Protein AF-T0PMX8-F1 (afdb_monomer_lite)

Sequence (282 aa):
LQWQNRWQPGITESITLENAIGLQQLVTVKNLAQGAGPWTTNLLFWIPLNDLTLAKYMNRSLVRGTSRFFDANLSASLPAKDLEVVQGVTAVAGQFFNQSALFRRLIGPFQTVDVLYQKAPSALTAAYEKGRQILLSVIAPTTTFALTPHAWRSVALYGGGNLMCPKMPRTSFVQQSFDFFDDCAKPKALTATLSPLTLVLARAATKNHSIAEICAVASPAAACVAAITAADQLLESFALDWNTSVANEIGLNIGLMQYATAANGSWVVLKQPLLEPSFAFF

Foldseek 3Di:
DFDWQQKDDWDWDWDWDADPVGDTDIGTPDTGDIDGALGLCCQAAVDVVCVVVVCVVLVADCDPPDCRHQQDCNDPSRGHDDVCCVVVVDVDPPDHDFLSVVLCVPQRHTNHHTDDDDDDDPLVVVLLVVLCVLCVPPDDDKDKWQFDFPVCQVFQWFAEQESSQSPRDIDRAFFDHDDSRDNNPHTDGHMDTDDLSRLLLLCLVLVVDDLCLLLVRTPPSVSSSVSNVVSVVVCVVRVSHPDCVVVVVLPPQDWTKTWGADPVRHIDIDIGRCSDPSNSND

pLDDT: mean 88.17, std 10.06, range [50.62, 97.31]

Secondary structure (DSSP, 8-state):
-B--SSEEPPEEEEEEEE-TTS-EEEEEEEEEPPEE---GGGGT---HHHHHHHHHHTT-BSSTTSTTBTT---BTTB----HHHHTTS-SSTT---HHHHHHHHHT-STT----BPPPPPHHHHHHHHHHHHHSTT-----EEEEE--GGGTT-SEE--B-TT-TTPPPBSSPBPB--TT--SSS--B-EEEE-HHHHHHHHHHTTTS-HHHHHHTEESHHHHHHHHHHHHHHHHHHT----HHHHTTGGG--EEEEEEE-TTS-EEEEEEETTSGGGTT-

Structure (mmCIF, N/CA/C/O backbone):
data_AF-T0PMX8-F1
#
_entry.id   AF-T0PMX8-F1
#
loop_
_atom_site.group_PDB
_atom_site.id
_atom_site.type_symbol
_atom_site.label_atom_id
_atom_site.label_alt_id
_atom_site.label_comp_id
_atom_site.label_asym_id
_atom_site.label_entity_id
_atom_site.label_seq_id
_atom_site.pdbx_PDB_ins_code
_atom_site.Cartn_x
_atom_site.Cartn_y
_atom_site.Cartn_z
_atom_site.occupancy
_atom_site.B_iso_or_equiv
_atom_site.auth_seq_id
_atom_site.auth_comp_id
_atom_site.auth_asym_id
_atom_site.auth_atom_id
_atom_site.pdbx_PDB_model_num
ATOM 1 N N . LEU A 1 1 ? -9.898 -4.821 -13.656 1.00 79.38 1 LEU A N 1
ATOM 2 C CA . LEU A 1 1 ? -9.459 -3.467 -14.072 1.00 79.38 1 LEU A CA 1
ATOM 3 C C . LEU A 1 1 ? -8.026 -3.288 -13.596 1.00 79.38 1 LEU A C 1
ATOM 5 O O . LEU A 1 1 ? -7.799 -3.570 -12.426 1.00 79.38 1 LEU A O 1
ATOM 9 N N . GLN A 1 2 ? -7.093 -2.870 -14.457 1.00 88.38 2 GLN A N 1
ATOM 10 C CA . GLN A 1 2 ? -5.718 -2.577 -14.033 1.00 88.38 2 GLN A CA 1
ATOM 11 C C . GLN A 1 2 ? -5.724 -1.378 -13.080 1.00 88.38 2 GLN A C 1
ATOM 13 O O . GLN A 1 2 ? -6.230 -0.311 -13.433 1.00 88.38 2 GLN A O 1
ATOM 18 N N . TRP A 1 3 ? -5.189 -1.553 -11.878 1.00 91.00 3 TRP A N 1
ATOM 19 C CA . TRP A 1 3 ? -5.013 -0.480 -10.913 1.00 91.00 3 TRP A CA 1
ATOM 20 C C . TRP A 1 3 ? -3.685 0.234 -11.164 1.00 91.00 3 TRP A C 1
ATOM 22 O O . TRP A 1 3 ? -2.652 -0.401 -11.368 1.00 91.00 3 TRP A O 1
ATOM 32 N N . GLN A 1 4 ? -3.719 1.564 -11.172 1.00 91.50 4 GLN A N 1
ATOM 33 C CA . GLN A 1 4 ? -2.548 2.410 -11.375 1.00 91.50 4 GLN A CA 1
ATOM 34 C C . GLN A 1 4 ? -2.786 3.794 -10.751 1.00 91.50 4 GLN A C 1
ATOM 36 O O . GLN A 1 4 ? -3.937 4.222 -10.649 1.00 91.50 4 GLN A O 1
ATOM 41 N N . ASN A 1 5 ? -1.723 4.502 -10.361 1.00 93.50 5 ASN A N 1
ATOM 42 C CA . ASN A 1 5 ? -1.822 5.796 -9.678 1.00 93.50 5 ASN A CA 1
ATOM 43 C C . ASN A 1 5 ? -1.178 6.972 -10.432 1.00 93.50 5 ASN A C 1
ATOM 45 O O . ASN A 1 5 ? -0.764 7.966 -9.840 1.00 93.50 5 ASN A O 1
ATOM 49 N N . ARG A 1 6 ? -1.099 6.881 -11.760 1.00 93.50 6 ARG A N 1
ATOM 50 C CA . ARG A 1 6 ? -0.712 7.990 -12.643 1.00 93.50 6 ARG A CA 1
ATOM 51 C C . ARG A 1 6 ? -1.825 9.008 -12.832 1.00 93.50 6 ARG A C 1
ATOM 53 O O . ARG A 1 6 ? -1.542 10.191 -12.990 1.00 93.50 6 ARG A O 1
ATOM 60 N N . TRP A 1 7 ? -3.072 8.547 -12.874 1.00 92.25 7 TRP A N 1
ATOM 61 C CA . TRP A 1 7 ? -4.227 9.381 -13.204 1.00 92.25 7 TRP A CA 1
ATOM 62 C C . TRP A 1 7 ? -5.350 9.146 -12.210 1.00 92.25 7 TRP A C 1
ATOM 64 O O . TRP A 1 7 ? -5.826 8.022 -12.058 1.00 92.25 7 TRP A O 1
ATOM 74 N N . GLN A 1 8 ? -5.771 10.218 -11.548 1.00 90.69 8 GLN A N 1
ATOM 75 C CA . GLN A 1 8 ? -6.909 10.195 -10.645 1.00 90.69 8 GLN A CA 1
ATOM 76 C C . GLN A 1 8 ? -8.181 10.196 -11.488 1.00 90.69 8 GLN A C 1
ATOM 78 O O . GLN A 1 8 ? -8.291 11.049 -12.368 1.00 90.69 8 GLN A O 1
ATOM 83 N N . PRO A 1 9 ? -9.148 9.295 -11.251 1.00 85.81 9 PRO A N 1
ATOM 84 C CA . PRO A 1 9 ? -10.379 9.284 -12.029 1.00 85.81 9 PRO A CA 1
ATOM 85 C C . PRO A 1 9 ? -11.096 10.635 -11.929 1.00 85.81 9 PRO A C 1
ATOM 87 O O . PRO A 1 9 ? -11.252 11.188 -10.840 1.00 85.81 9 PRO A O 1
ATOM 90 N N . GLY A 1 10 ? -11.535 11.151 -13.078 1.00 89.69 10 GLY A N 1
ATOM 91 C CA . GLY A 1 10 ? -12.478 12.262 -13.121 1.00 89.69 10 GLY A CA 1
ATOM 92 C C . GLY A 1 10 ? -13.890 11.767 -12.808 1.00 89.69 10 GLY A C 1
ATOM 93 O O . GLY A 1 10 ? -14.235 10.631 -13.135 1.00 89.69 10 GLY A O 1
ATOM 94 N N . ILE A 1 11 ? -14.699 12.606 -12.167 1.00 91.81 11 ILE A N 1
ATOM 95 C CA . ILE A 1 11 ? -16.082 12.303 -11.796 1.00 91.81 11 ILE A CA 1
ATOM 96 C C . ILE A 1 11 ? -16.964 13.461 -12.247 1.00 91.81 11 ILE A C 1
ATOM 98 O O . ILE A 1 11 ? -16.806 14.581 -11.766 1.00 91.81 11 ILE A O 1
ATOM 102 N N . THR A 1 12 ? -17.931 13.181 -13.113 1.00 94.69 12 THR A N 1
ATOM 103 C CA . THR A 1 12 ? -19.011 14.114 -13.437 1.00 94.69 12 THR A CA 1
ATOM 104 C C . THR A 1 12 ? -20.321 13.482 -12.990 1.00 94.69 12 THR A C 1
ATOM 106 O O . THR A 1 12 ? -20.706 12.431 -13.496 1.00 94.69 12 THR A O 1
ATOM 109 N N . GLU A 1 13 ? -20.982 14.097 -12.015 1.00 94.56 13 GLU A N 1
ATOM 110 C CA . GLU A 1 13 ? -22.317 13.707 -11.564 1.00 94.56 13 GLU A CA 1
ATOM 111 C C . GLU A 1 13 ? -23.312 14.745 -12.081 1.00 94.56 13 GLU A C 1
ATOM 113 O O . GLU A 1 13 ? -23.128 15.955 -11.896 1.00 94.56 13 GLU A O 1
ATOM 118 N N . SER A 1 14 ? -24.375 14.267 -12.719 1.00 95.69 14 SER A N 1
ATOM 119 C CA . SER A 1 14 ? -25.436 15.100 -13.273 1.00 95.69 14 SER A CA 1
ATOM 120 C C . SER A 1 14 ? -26.797 14.552 -12.858 1.00 95.69 14 SER A C 1
ATOM 122 O O . SER A 1 14 ? -26.983 13.339 -12.771 1.00 95.69 14 SER A O 1
ATOM 124 N N . ILE A 1 15 ? -27.747 15.450 -12.618 1.00 96.00 15 ILE A N 1
ATOM 125 C CA . ILE A 1 15 ? -29.156 15.134 -12.378 1.00 96.00 15 ILE A CA 1
ATOM 126 C C . ILE A 1 15 ? -29.988 15.655 -13.545 1.00 96.00 15 ILE A C 1
ATOM 128 O O . ILE A 1 15 ? -29.652 16.675 -14.145 1.00 96.00 15 ILE A O 1
ATOM 132 N N . THR A 1 16 ? -31.079 14.967 -13.864 1.00 96.94 16 THR A N 1
ATOM 133 C CA . THR A 1 16 ? -32.063 15.469 -14.828 1.00 96.94 16 THR A CA 1
ATOM 134 C C . THR A 1 16 ? -33.197 16.116 -14.051 1.00 96.94 16 THR A C 1
ATOM 136 O O . THR A 1 16 ? -33.839 15.456 -13.237 1.00 96.94 16 THR A O 1
ATOM 139 N N . LEU A 1 17 ? -33.413 17.409 -14.271 1.00 95.44 17 LEU A N 1
ATOM 140 C CA . LEU A 1 17 ? -34.560 18.142 -13.751 1.00 95.44 17 LEU A CA 1
ATOM 141 C C . LEU A 1 17 ? -35.664 18.111 -14.798 1.00 95.44 17 LEU A C 1
ATOM 143 O O . LEU A 1 17 ? -35.427 18.510 -15.931 1.00 95.44 17 LEU A O 1
ATOM 147 N N . GLU A 1 18 ? -36.859 17.676 -14.423 1.00 97.19 18 GLU A N 1
ATOM 148 C CA . GLU A 1 18 ? -38.041 17.748 -15.279 1.00 97.19 18 GLU A CA 1
ATOM 149 C C . GLU A 1 18 ? -39.018 18.768 -14.698 1.00 97.19 18 GLU A C 1
ATOM 151 O O . GLU A 1 18 ? -39.333 18.727 -13.507 1.00 97.19 18 GLU A O 1
ATOM 156 N N . ASN A 1 19 ? -39.463 19.721 -15.516 1.00 93.69 19 ASN A N 1
ATOM 157 C CA . ASN A 1 19 ? -40.465 20.693 -15.089 1.00 93.69 19 ASN A CA 1
ATOM 158 C C . ASN A 1 19 ? -41.898 20.148 -15.261 1.00 93.69 19 ASN A C 1
ATOM 160 O O . ASN A 1 19 ? -42.123 19.102 -15.863 1.00 93.69 19 ASN A O 1
ATOM 164 N N . ALA A 1 20 ? -42.894 20.893 -14.771 1.00 95.25 20 ALA A N 1
ATOM 165 C CA . ALA A 1 20 ? -44.300 20.468 -14.776 1.00 95.25 20 ALA A CA 1
ATOM 166 C C . ALA A 1 20 ? -44.922 20.257 -16.174 1.00 95.25 20 ALA A C 1
ATOM 168 O O . ALA A 1 20 ? -46.000 19.678 -16.270 1.00 95.25 20 ALA A O 1
ATOM 169 N N . ILE A 1 21 ? -44.272 20.725 -17.246 1.00 95.69 21 ILE A N 1
ATOM 170 C CA . ILE A 1 21 ? -44.717 20.528 -18.636 1.00 95.69 21 ILE A CA 1
ATOM 171 C C . ILE A 1 21 ? -43.894 19.455 -19.372 1.00 95.69 21 ILE A C 1
ATOM 173 O O . ILE A 1 21 ? -44.007 19.332 -20.588 1.00 95.69 21 ILE A O 1
ATOM 177 N N . GLY A 1 22 ? -43.064 18.690 -18.653 1.00 93.56 22 GLY A N 1
ATOM 178 C CA . GLY A 1 22 ? -42.265 17.590 -19.201 1.00 93.56 22 GLY A CA 1
ATOM 179 C C . GLY A 1 22 ? -40.945 18.011 -19.856 1.00 93.56 22 GLY A C 1
ATOM 180 O O . GLY A 1 22 ? -40.308 17.202 -20.528 1.00 93.56 22 GLY A O 1
ATOM 181 N N . LEU A 1 23 ? -40.507 19.267 -19.697 1.00 96.69 23 LEU A N 1
ATOM 182 C CA . LEU A 1 23 ? -39.205 19.699 -20.210 1.00 96.69 23 LEU A CA 1
ATOM 183 C C . LEU A 1 23 ? -38.097 19.222 -19.272 1.00 96.69 23 LEU A C 1
ATOM 185 O O . LEU A 1 23 ? -38.070 19.595 -18.097 1.00 96.69 23 LEU A O 1
ATOM 189 N N . GLN A 1 24 ? -37.161 18.454 -19.821 1.00 97.31 24 GLN A N 1
ATOM 190 C CA . GLN A 1 24 ? -36.006 17.932 -19.103 1.00 97.31 24 GLN A CA 1
ATOM 191 C C . GLN A 1 24 ? -34.761 18.802 -19.325 1.00 97.31 24 GLN A C 1
ATOM 193 O O . GLN A 1 24 ? -34.434 19.170 -20.453 1.00 97.31 24 GLN A O 1
ATOM 198 N N . GLN A 1 25 ? -34.035 19.095 -18.250 1.00 95.62 25 GLN A N 1
ATOM 199 C CA . GLN A 1 25 ? -32.753 19.791 -18.257 1.00 95.62 25 GLN A CA 1
ATOM 200 C C . GLN A 1 25 ? -31.724 18.989 -17.460 1.00 95.62 25 GLN A C 1
ATOM 202 O O . GLN A 1 25 ? -31.918 18.700 -16.280 1.00 95.62 25 GLN A O 1
ATOM 207 N N . LEU A 1 26 ? -30.591 18.676 -18.088 1.00 96.75 26 LEU A N 1
ATOM 208 C CA . LEU A 1 26 ? -29.460 18.064 -17.401 1.00 96.75 26 LEU A CA 1
ATOM 209 C C . LEU A 1 26 ? -28.675 19.140 -16.639 1.00 96.75 26 LEU A C 1
ATOM 211 O O . LEU A 1 26 ? -28.223 20.124 -17.225 1.00 96.75 26 LEU A O 1
ATOM 215 N N . VAL A 1 27 ? -28.493 18.945 -15.337 1.00 95.94 27 VAL A N 1
ATOM 216 C CA . VAL A 1 27 ? -27.726 19.834 -14.462 1.00 95.94 27 VAL A CA 1
ATOM 217 C C . VAL A 1 27 ? -26.575 19.052 -13.852 1.00 95.94 27 VAL A C 1
ATOM 219 O O . VAL A 1 27 ? -26.776 18.041 -13.185 1.00 95.94 27 VAL A O 1
ATOM 222 N N . THR A 1 28 ? -25.351 19.523 -14.063 1.00 96.00 28 THR A N 1
ATOM 223 C CA . THR A 1 28 ? -24.163 18.951 -13.422 1.00 96.00 28 THR A CA 1
ATOM 224 C C . THR A 1 28 ? -24.101 19.403 -11.968 1.00 96.00 28 THR A C 1
ATOM 226 O O . THR A 1 28 ? -23.995 20.595 -11.696 1.00 96.00 28 THR A O 1
ATOM 229 N N . VAL A 1 29 ? -24.153 18.452 -11.038 1.00 95.94 29 VAL A N 1
ATOM 230 C CA . VAL A 1 29 ? -24.108 18.709 -9.587 1.00 95.94 29 VAL A CA 1
ATOM 231 C C . VAL A 1 29 ? -22.695 18.622 -9.025 1.00 95.94 29 VAL A C 1
ATOM 233 O O . VAL A 1 29 ? -22.384 19.263 -8.025 1.00 95.94 29 VAL A O 1
ATOM 236 N N . LYS A 1 30 ? -21.813 17.864 -9.680 1.00 93.88 30 LYS A N 1
ATOM 237 C CA . LYS A 1 30 ? -20.409 17.739 -9.293 1.00 93.88 30 LYS A CA 1
ATOM 238 C C . LYS A 1 30 ? -19.564 17.478 -10.521 1.00 93.88 30 LYS A C 1
ATOM 240 O O . LYS A 1 30 ? -19.910 16.655 -11.363 1.00 93.88 30 LYS A O 1
ATOM 245 N N . ASN A 1 31 ? -18.435 18.165 -10.601 1.00 92.50 31 ASN A N 1
ATOM 246 C CA . ASN A 1 31 ? -17.461 17.945 -11.651 1.00 92.50 31 ASN A CA 1
ATOM 247 C C . ASN A 1 31 ? -16.054 17.994 -11.059 1.00 92.50 31 ASN A C 1
ATOM 249 O O . ASN A 1 31 ? -15.582 19.048 -10.641 1.00 92.50 31 ASN A O 1
ATOM 253 N N . LEU A 1 32 ? -15.403 16.840 -11.017 1.00 92.56 32 LEU A N 1
ATOM 254 C CA . LEU A 1 32 ? -14.008 16.674 -10.654 1.00 92.56 32 LEU A CA 1
ATOM 255 C C . LEU A 1 32 ? -13.266 16.229 -11.912 1.00 92.56 32 LEU A C 1
ATOM 257 O O . LEU A 1 32 ? -13.479 15.120 -12.400 1.00 92.56 32 LEU A O 1
ATOM 261 N N . ALA A 1 33 ? -12.413 17.094 -12.452 1.00 91.62 33 ALA A N 1
ATOM 262 C CA . ALA A 1 33 ? -11.597 16.746 -13.609 1.00 91.62 33 ALA A CA 1
ATOM 263 C C . ALA A 1 33 ? -10.606 15.618 -13.271 1.00 91.62 33 ALA A C 1
ATOM 265 O O . ALA A 1 33 ? -10.227 15.432 -12.113 1.00 91.62 33 ALA A O 1
ATOM 266 N N . GLN A 1 34 ? -10.164 14.881 -14.294 1.00 92.19 34 GLN A N 1
ATOM 267 C CA . GLN A 1 34 ? -9.087 13.904 -14.137 1.00 92.19 34 GLN A CA 1
ATOM 268 C C . GLN A 1 34 ? -7.823 14.613 -13.631 1.00 92.19 34 GLN A C 1
ATOM 270 O O . GLN A 1 34 ? -7.338 15.556 -14.258 1.00 92.19 34 GLN A O 1
ATOM 275 N N . GLY A 1 35 ? -7.296 14.149 -12.501 1.00 90.88 35 GLY A N 1
ATOM 276 C CA . GLY A 1 35 ? -6.047 14.643 -11.924 1.00 90.88 35 GLY A CA 1
ATOM 277 C C . GLY A 1 35 ? -4.845 13.791 -12.329 1.00 90.88 35 GLY A C 1
ATOM 278 O O . GLY A 1 35 ? -4.991 12.655 -12.785 1.00 90.88 35 GLY A O 1
ATOM 279 N N . ALA A 1 36 ? -3.642 14.319 -12.115 1.00 92.56 36 ALA A N 1
ATOM 280 C CA . ALA A 1 36 ? -2.416 13.527 -12.138 1.00 92.56 36 ALA A CA 1
ATOM 281 C C . ALA A 1 36 ? -2.124 12.977 -10.734 1.00 92.56 36 ALA A C 1
ATOM 283 O O . ALA A 1 36 ? -2.365 13.652 -9.735 1.00 92.56 36 ALA A O 1
ATOM 284 N N . GLY A 1 37 ? -1.609 11.755 -10.669 1.00 93.12 37 GLY A N 1
ATOM 285 C CA . GLY A 1 37 ? -1.105 11.134 -9.450 1.00 93.12 37 GLY A CA 1
ATOM 286 C C . GLY A 1 37 ? 0.417 10.950 -9.494 1.00 93.12 37 GLY A C 1
ATOM 287 O O . GLY A 1 37 ? 1.058 11.294 -10.491 1.00 93.12 37 GLY A O 1
ATOM 288 N N . PRO A 1 38 ? 1.012 10.403 -8.423 1.00 94.12 38 PRO A N 1
ATOM 289 C CA . PRO A 1 38 ? 2.464 10.286 -8.283 1.00 94.12 38 PRO A CA 1
ATOM 290 C C . PRO A 1 38 ? 3.104 9.258 -9.230 1.00 94.12 38 PRO A C 1
ATOM 292 O O . PRO A 1 38 ? 4.317 9.272 -9.413 1.00 94.12 38 PRO A O 1
ATOM 295 N N . TRP A 1 39 ? 2.303 8.376 -9.841 1.00 93.38 39 TRP A N 1
ATOM 296 C CA . TRP A 1 39 ? 2.747 7.344 -10.783 1.00 93.38 39 TRP A CA 1
ATOM 297 C C . TRP A 1 39 ? 3.812 6.378 -10.232 1.00 93.38 39 TRP A C 1
ATOM 299 O O . TRP A 1 39 ? 4.629 5.850 -10.979 1.00 93.38 39 TRP A O 1
ATOM 309 N N . THR A 1 40 ? 3.786 6.068 -8.937 1.00 94.38 40 THR A N 1
ATOM 310 C CA . THR A 1 40 ? 4.669 5.040 -8.353 1.00 94.38 40 THR A CA 1
ATOM 311 C C . THR A 1 40 ? 4.358 3.632 -8.874 1.00 94.38 40 THR A C 1
ATOM 313 O O . THR A 1 40 ? 5.247 2.781 -8.937 1.00 94.38 40 THR A O 1
ATOM 316 N N . THR A 1 41 ? 3.141 3.395 -9.382 1.00 94.31 41 THR A N 1
ATOM 317 C CA . THR A 1 41 ? 2.768 2.142 -10.067 1.00 94.31 41 THR A CA 1
ATOM 318 C C . THR A 1 41 ? 3.535 1.908 -11.354 1.00 94.31 41 THR A C 1
ATOM 320 O O . THR A 1 41 ? 3.478 0.802 -11.895 1.00 94.31 41 THR A O 1
ATOM 323 N N . ASN A 1 42 ? 4.261 2.914 -11.853 1.00 93.31 42 ASN A N 1
ATOM 324 C CA . ASN A 1 42 ? 5.102 2.721 -13.014 1.00 93.31 42 ASN A CA 1
ATOM 325 C C . ASN A 1 42 ? 6.155 1.639 -12.790 1.00 93.31 42 ASN A C 1
ATOM 327 O O . ASN A 1 42 ? 6.594 1.153 -13.806 1.00 93.31 42 ASN A O 1
ATOM 331 N N . LEU A 1 43 ? 6.532 1.282 -11.551 1.00 94.06 43 LEU A N 1
ATOM 332 C CA . LEU A 1 43 ? 7.454 0.180 -11.222 1.00 94.06 43 LEU A CA 1
ATOM 333 C C . LEU A 1 43 ? 6.849 -1.222 -11.403 1.00 94.06 43 LEU A C 1
ATOM 335 O O . LEU A 1 43 ? 7.571 -2.219 -11.448 1.00 94.06 43 LEU A O 1
ATOM 339 N N . LEU A 1 44 ? 5.522 -1.304 -11.449 1.00 94.38 44 LEU A N 1
ATOM 340 C CA . LEU A 1 44 ? 4.789 -2.552 -11.640 1.00 94.38 44 LEU A CA 1
ATOM 341 C C . LEU A 1 44 ? 4.473 -2.718 -13.122 1.00 94.38 44 LEU A C 1
ATOM 343 O O . LEU A 1 44 ? 4.902 -3.677 -13.755 1.00 94.38 44 LEU A O 1
ATOM 347 N N . PHE A 1 45 ? 3.789 -1.716 -13.672 1.00 91.19 45 PHE A N 1
ATOM 348 C CA . PHE A 1 45 ? 3.401 -1.639 -15.068 1.00 91.19 45 PHE A CA 1
ATOM 349 C C . PHE A 1 45 ? 3.480 -0.188 -15.539 1.00 91.19 45 PHE A C 1
ATOM 351 O O . PHE A 1 45 ? 2.738 0.687 -15.081 1.00 91.19 45 PHE A O 1
ATOM 358 N N . TRP A 1 46 ? 4.367 0.080 -16.495 1.00 91.25 46 TRP A N 1
ATOM 359 C CA . TRP A 1 46 ? 4.613 1.436 -16.987 1.00 91.25 46 TRP A CA 1
ATOM 360 C C . TRP A 1 46 ? 3.845 1.815 -18.251 1.00 91.25 46 TRP A C 1
ATOM 362 O O . TRP A 1 46 ? 4.048 2.919 -18.742 1.00 91.25 46 TRP A O 1
ATOM 372 N N . ILE A 1 47 ? 2.914 0.978 -18.721 1.00 91.00 47 ILE A N 1
ATOM 373 C CA . ILE A 1 47 ? 2.055 1.219 -19.896 1.00 91.00 47 ILE A CA 1
ATOM 374 C C . ILE A 1 47 ? 2.827 1.098 -21.235 1.00 91.00 47 ILE A C 1
ATOM 376 O O . ILE A 1 47 ? 3.911 1.669 -21.359 1.00 91.00 47 ILE A O 1
ATOM 380 N N . PRO A 1 48 ? 2.242 0.479 -22.289 1.00 91.06 48 PRO A N 1
ATOM 381 C CA . PRO A 1 48 ? 2.891 0.282 -23.595 1.00 91.06 48 PRO A CA 1
ATOM 382 C C . PRO A 1 48 ? 3.431 1.551 -24.260 1.00 91.06 48 PRO A C 1
ATOM 384 O O . PRO A 1 48 ? 4.339 1.504 -25.086 1.00 91.06 48 PRO A O 1
ATOM 387 N N . LEU A 1 49 ? 2.880 2.713 -23.903 1.00 91.62 49 LEU A N 1
ATOM 388 C CA . LEU A 1 49 ? 3.360 3.998 -24.396 1.00 91.62 49 LEU A CA 1
ATOM 389 C C . LEU A 1 49 ? 4.837 4.238 -24.038 1.00 91.62 49 LEU A C 1
ATOM 391 O O . LEU A 1 49 ? 5.569 4.797 -24.857 1.00 91.62 49 LEU A O 1
ATOM 395 N N . ASN A 1 50 ? 5.284 3.812 -22.85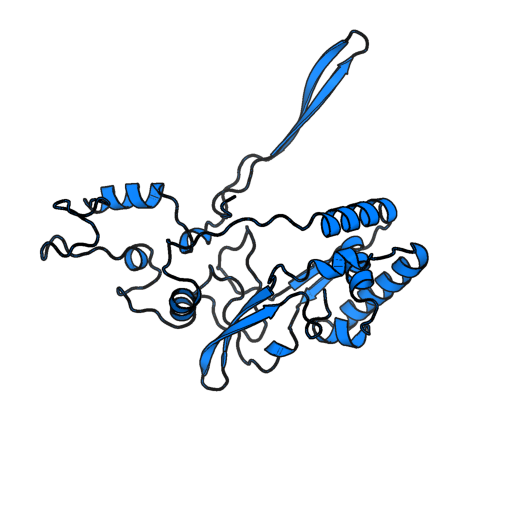2 1.00 92.06 50 ASN A N 1
ATOM 396 C CA . ASN A 1 50 ? 6.690 3.920 -22.466 1.00 92.06 50 ASN A CA 1
ATOM 397 C C . ASN A 1 50 ? 7.566 2.963 -23.270 1.00 92.06 50 ASN A C 1
ATOM 399 O O . ASN A 1 50 ? 8.619 3.389 -23.739 1.00 92.06 50 ASN A O 1
ATOM 403 N N . ASP A 1 51 ? 7.109 1.732 -23.519 1.00 91.50 51 ASP A N 1
ATOM 404 C CA . ASP A 1 51 ? 7.841 0.777 -24.357 1.00 91.50 51 ASP A CA 1
ATOM 405 C C . ASP A 1 51 ? 8.078 1.349 -25.762 1.00 91.50 51 ASP A C 1
ATOM 407 O O . ASP A 1 51 ? 9.207 1.364 -26.256 1.00 91.50 51 ASP A O 1
ATOM 411 N N . LEU A 1 52 ? 7.031 1.897 -26.391 1.00 93.38 52 LEU A N 1
ATOM 412 C CA . LEU A 1 52 ? 7.113 2.498 -27.727 1.00 93.38 52 LEU A CA 1
ATOM 413 C C . LEU A 1 52 ? 8.001 3.749 -27.751 1.00 93.38 52 LEU A C 1
ATOM 415 O O . LEU A 1 52 ? 8.807 3.930 -28.668 1.00 93.38 52 LEU A O 1
ATOM 419 N N . THR A 1 53 ? 7.872 4.611 -26.740 1.00 93.19 53 THR A N 1
ATOM 420 C CA . THR A 1 53 ? 8.667 5.842 -26.631 1.00 93.19 53 THR A CA 1
ATOM 421 C C . THR A 1 53 ? 10.143 5.518 -26.436 1.00 93.19 53 THR A C 1
ATOM 423 O O . THR A 1 53 ? 11.003 6.104 -27.099 1.00 93.19 53 THR A O 1
ATOM 426 N N . LEU A 1 54 ? 10.444 4.547 -25.575 1.00 91.62 54 LEU A N 1
ATOM 427 C CA . LEU A 1 54 ? 11.804 4.120 -25.296 1.00 91.62 54 LEU A CA 1
ATOM 428 C C . LEU A 1 54 ? 12.432 3.414 -26.501 1.00 91.62 54 LEU A C 1
ATOM 430 O O . LEU A 1 54 ? 13.572 3.709 -26.857 1.00 91.62 54 LEU A O 1
ATOM 434 N N . ALA A 1 55 ? 11.690 2.528 -27.168 1.00 93.31 55 ALA A N 1
ATOM 435 C CA . ALA A 1 55 ? 12.135 1.864 -28.389 1.00 93.31 55 ALA A CA 1
ATOM 436 C C . ALA A 1 55 ? 12.536 2.886 -29.465 1.00 93.31 55 ALA A C 1
ATOM 438 O O . ALA A 1 55 ? 13.630 2.799 -30.031 1.00 93.31 55 ALA A O 1
ATOM 439 N N . LYS A 1 56 ? 11.706 3.920 -29.667 1.00 94.31 56 LYS A N 1
ATOM 440 C CA . LYS A 1 56 ? 12.016 5.044 -30.558 1.00 94.31 56 LYS A CA 1
ATOM 441 C C . LYS A 1 56 ? 13.284 5.782 -30.120 1.00 94.31 56 LYS A C 1
ATOM 443 O O . LYS A 1 56 ? 14.177 5.978 -30.941 1.00 94.31 56 LYS A O 1
ATOM 448 N N . TYR A 1 57 ? 13.378 6.177 -28.849 1.00 93.38 57 TYR A N 1
ATOM 449 C CA . TYR A 1 57 ? 14.507 6.956 -28.330 1.00 93.38 57 TYR A CA 1
ATOM 450 C C . TYR A 1 57 ? 15.844 6.206 -28.430 1.00 93.38 57 TYR A C 1
ATOM 452 O O . TYR A 1 57 ? 16.855 6.775 -28.830 1.00 93.38 57 TYR A O 1
ATOM 460 N N . MET A 1 58 ? 15.851 4.907 -28.123 1.00 92.50 58 MET A N 1
ATOM 461 C CA . MET A 1 58 ? 17.055 4.070 -28.171 1.00 92.50 58 MET A CA 1
ATOM 462 C C . MET A 1 58 ? 17.380 3.529 -29.572 1.00 92.50 58 MET A C 1
ATOM 464 O O . MET A 1 58 ? 18.363 2.796 -29.717 1.00 92.50 58 MET A O 1
ATOM 468 N N . ASN A 1 59 ? 16.559 3.833 -30.587 1.00 93.69 59 ASN A N 1
ATOM 469 C CA . ASN A 1 59 ? 16.628 3.237 -31.924 1.00 93.69 59 ASN A CA 1
ATOM 470 C C . ASN A 1 59 ? 16.664 1.691 -31.873 1.00 93.69 59 ASN A C 1
ATOM 472 O O . ASN A 1 59 ? 17.546 1.035 -32.449 1.00 93.69 59 ASN A O 1
ATOM 476 N N . ARG A 1 60 ? 15.717 1.122 -31.112 1.00 95.38 60 ARG A N 1
ATOM 477 C CA . ARG A 1 60 ? 15.527 -0.317 -30.887 1.00 95.38 60 ARG A CA 1
ATOM 478 C C . ARG A 1 60 ? 14.142 -0.781 -31.301 1.00 95.38 60 ARG A C 1
ATOM 480 O O . ARG A 1 60 ? 13.187 -0.017 -31.330 1.00 95.38 60 ARG A O 1
ATOM 487 N N . SER A 1 61 ? 14.052 -2.069 -31.590 1.00 95.06 61 SER A N 1
ATOM 488 C CA . SER A 1 61 ? 12.817 -2.775 -31.895 1.00 95.06 61 SER A CA 1
ATOM 489 C C . SER A 1 61 ? 12.375 -3.614 -30.700 1.00 95.06 61 SER A C 1
ATOM 491 O O . SER A 1 61 ? 13.194 -4.269 -30.052 1.00 95.06 61 SER A O 1
ATOM 493 N N . LEU A 1 62 ? 11.068 -3.636 -30.448 1.00 93.56 62 LEU A N 1
ATOM 494 C CA . LEU A 1 62 ? 10.430 -4.540 -29.485 1.00 93.56 62 LEU A CA 1
ATOM 495 C C . LEU A 1 62 ? 10.094 -5.907 -30.108 1.00 93.56 62 LEU A C 1
ATOM 497 O O . LEU A 1 62 ? 9.737 -6.846 -29.401 1.00 93.56 62 LEU A O 1
ATOM 501 N N . VAL A 1 63 ? 10.226 -6.039 -31.432 1.00 94.69 63 VAL A N 1
ATOM 502 C CA . VAL A 1 63 ? 9.930 -7.273 -32.167 1.00 94.69 63 VAL A CA 1
ATOM 503 C C . VAL A 1 63 ? 11.159 -8.181 -32.159 1.00 94.69 63 VAL A C 1
ATOM 505 O O . VAL A 1 63 ? 12.224 -7.816 -32.679 1.00 94.69 63 VAL A O 1
ATOM 508 N N . ARG A 1 64 ? 11.007 -9.377 -31.576 1.00 94.31 64 ARG A N 1
ATOM 509 C CA . ARG A 1 64 ? 12.049 -10.417 -31.553 1.00 94.31 64 ARG A CA 1
ATOM 510 C C . ARG A 1 64 ? 12.485 -10.777 -32.976 1.00 94.31 64 ARG A C 1
ATOM 512 O O . ARG A 1 64 ? 11.671 -10.797 -33.891 1.00 94.31 64 ARG A O 1
ATOM 519 N N . GLY A 1 65 ? 13.773 -11.067 -33.155 1.00 92.31 65 GLY A N 1
ATOM 520 C CA . GLY A 1 65 ? 14.339 -11.492 -34.444 1.00 92.31 65 GLY A CA 1
ATOM 521 C C . GLY A 1 65 ? 14.635 -10.361 -35.435 1.00 92.31 65 GLY A C 1
ATOM 522 O O . GLY A 1 65 ? 15.250 -10.598 -36.468 1.00 92.31 65 GLY A O 1
ATOM 523 N N . THR A 1 66 ? 14.259 -9.119 -35.127 1.00 95.44 66 THR A N 1
ATOM 524 C CA . THR A 1 66 ? 14.669 -7.968 -35.942 1.00 95.44 66 THR A CA 1
ATOM 525 C C . THR A 1 66 ? 16.144 -7.623 -35.729 1.00 95.44 66 THR A C 1
ATOM 527 O O . THR A 1 66 ? 16.700 -7.845 -34.652 1.00 95.44 66 THR A O 1
ATOM 530 N N . SER A 1 67 ? 16.763 -6.973 -36.719 1.00 94.88 67 SER A N 1
ATOM 531 C CA . SER A 1 67 ? 18.165 -6.523 -36.669 1.00 94.88 67 SER A CA 1
ATOM 532 C C . SER A 1 67 ? 18.463 -5.473 -35.591 1.00 94.88 67 SER A C 1
ATOM 534 O O . SER A 1 67 ? 19.605 -5.049 -35.456 1.00 94.88 67 SER A O 1
ATOM 536 N N . ARG A 1 68 ? 17.448 -5.021 -34.841 1.00 95.56 68 ARG A N 1
ATOM 537 C CA . ARG A 1 68 ? 17.552 -4.025 -33.764 1.00 95.56 68 ARG A CA 1
ATOM 538 C C . ARG A 1 68 ? 16.796 -4.430 -32.500 1.00 95.56 68 ARG A C 1
ATOM 540 O O . ARG A 1 68 ? 16.431 -3.552 -31.718 1.00 95.56 68 ARG A O 1
ATOM 547 N N . PHE A 1 69 ? 16.528 -5.721 -32.295 1.00 96.06 69 PHE A N 1
ATOM 548 C CA . PHE A 1 69 ? 15.826 -6.189 -31.100 1.00 96.06 69 PHE A CA 1
ATOM 549 C C . PHE A 1 69 ? 16.507 -5.671 -29.816 1.00 96.06 69 PHE A C 1
ATOM 551 O O . PHE A 1 69 ? 17.734 -5.706 -29.699 1.00 96.06 69 PHE A O 1
ATOM 558 N N . PHE A 1 70 ? 15.726 -5.109 -28.888 1.00 94.56 70 PHE A N 1
ATOM 559 C CA . PHE A 1 70 ? 16.260 -4.362 -27.742 1.00 94.56 70 PHE A CA 1
ATOM 560 C C . PHE A 1 70 ? 17.087 -5.230 -26.785 1.00 94.56 70 PHE A C 1
ATOM 562 O O . PHE A 1 70 ? 18.105 -4.765 -26.280 1.00 94.56 70 PHE A O 1
ATOM 569 N N . ASP A 1 71 ? 16.691 -6.487 -26.603 1.00 93.62 71 ASP A N 1
ATOM 570 C CA . ASP A 1 71 ? 17.336 -7.445 -25.699 1.00 93.62 71 ASP A CA 1
ATOM 571 C C . ASP A 1 71 ? 18.475 -8.235 -26.384 1.00 93.62 71 ASP A C 1
ATOM 573 O O . ASP A 1 71 ? 19.137 -9.072 -25.781 1.00 93.62 71 ASP A O 1
ATOM 577 N N . ALA A 1 72 ? 18.755 -7.963 -27.665 1.00 94.25 72 ALA A N 1
ATOM 578 C CA . ALA A 1 72 ? 19.880 -8.570 -28.369 1.00 94.25 72 ALA A CA 1
ATOM 579 C C . ALA A 1 72 ? 21.166 -7.745 -28.198 1.00 94.25 72 ALA A C 1
ATOM 581 O O . ALA A 1 72 ? 21.194 -6.531 -28.432 1.00 94.25 72 ALA A O 1
ATOM 582 N N . ASN A 1 73 ? 22.261 -8.433 -27.867 1.00 94.25 73 ASN A N 1
ATOM 583 C CA . ASN A 1 73 ? 23.607 -7.874 -27.926 1.00 94.25 73 ASN A CA 1
ATOM 584 C C . ASN A 1 73 ? 24.161 -8.005 -29.354 1.00 94.25 73 ASN A C 1
ATOM 586 O O . ASN A 1 73 ? 24.686 -9.051 -29.726 1.00 94.25 73 ASN A O 1
ATOM 590 N N . LEU A 1 74 ? 23.981 -6.963 -30.168 1.00 92.56 74 LEU A N 1
ATOM 591 C CA . LEU A 1 74 ? 24.247 -7.011 -31.611 1.00 92.56 74 LEU A CA 1
ATOM 592 C C . LEU A 1 74 ? 25.662 -6.545 -31.973 1.00 92.56 74 LEU A C 1
ATOM 594 O O . LEU A 1 74 ? 26.259 -7.048 -32.920 1.00 92.56 74 LEU A O 1
ATOM 598 N N . SER A 1 75 ? 26.188 -5.555 -31.251 1.00 92.69 75 SER A N 1
ATOM 599 C CA . SER A 1 75 ? 27.535 -5.007 -31.444 1.00 92.69 75 SER A CA 1
ATOM 600 C C . SER A 1 75 ? 27.938 -4.138 -30.248 1.00 92.69 75 SER A C 1
ATOM 602 O O . SER A 1 75 ? 27.103 -3.798 -29.410 1.00 92.69 75 SER A O 1
ATOM 604 N N . ALA A 1 76 ? 29.195 -3.683 -30.210 1.00 92.88 76 ALA A N 1
ATOM 605 C CA . ALA A 1 76 ? 29.665 -2.722 -29.206 1.00 92.88 76 ALA A CA 1
ATOM 606 C C . ALA A 1 76 ? 28.875 -1.394 -29.214 1.00 92.88 76 ALA A C 1
ATOM 608 O O . ALA A 1 76 ? 28.688 -0.779 -28.168 1.00 92.88 76 ALA A O 1
ATOM 609 N N . SER A 1 77 ? 28.376 -0.963 -30.378 1.00 91.12 77 SER A N 1
ATOM 610 C CA . SER A 1 77 ? 27.534 0.234 -30.518 1.00 91.12 77 SER A CA 1
ATOM 611 C C . SER A 1 77 ? 26.040 -0.044 -30.317 1.00 91.12 77 SER A C 1
ATOM 613 O O . SER A 1 77 ? 25.254 0.892 -30.165 1.00 91.12 77 SER A O 1
ATOM 615 N N . LEU A 1 78 ? 25.633 -1.319 -30.287 1.00 92.31 78 LEU A N 1
ATOM 616 C CA . LEU A 1 78 ? 24.258 -1.766 -30.074 1.00 92.31 78 LEU A CA 1
ATOM 617 C C . LEU A 1 78 ? 24.164 -2.892 -29.015 1.00 92.31 78 LEU A C 1
ATOM 619 O O . LEU A 1 78 ? 23.620 -3.964 -29.305 1.00 92.31 78 LEU A O 1
ATOM 623 N N . PRO A 1 79 ? 24.575 -2.642 -27.754 1.00 93.75 79 PRO A N 1
ATOM 624 C CA . PRO A 1 79 ? 24.465 -3.628 -26.675 1.00 93.75 79 PRO A CA 1
ATOM 625 C C . PRO A 1 79 ? 23.007 -3.858 -26.258 1.00 93.75 79 PRO A C 1
ATOM 627 O O . PRO A 1 79 ? 22.173 -2.976 -26.461 1.00 93.75 79 PRO A O 1
ATOM 630 N N . ALA A 1 80 ? 22.689 -4.996 -25.644 1.00 94.31 80 ALA A N 1
ATOM 631 C CA . ALA A 1 80 ? 21.348 -5.240 -25.105 1.00 94.31 80 ALA A CA 1
ATOM 632 C C . ALA A 1 80 ? 20.912 -4.124 -24.129 1.00 94.31 80 ALA A C 1
ATOM 634 O O . ALA A 1 80 ? 21.740 -3.488 -23.467 1.00 94.31 80 ALA A O 1
ATOM 635 N N . LYS A 1 81 ? 19.607 -3.854 -24.071 1.00 93.31 81 LYS A N 1
ATOM 636 C CA . LYS A 1 81 ? 19.010 -2.811 -23.231 1.00 93.31 81 LYS A CA 1
ATOM 637 C C . LYS A 1 81 ? 18.126 -3.440 -22.165 1.00 93.31 81 LYS A C 1
ATOM 639 O O . LYS A 1 81 ? 17.033 -3.904 -22.457 1.00 93.31 81 LYS A O 1
ATOM 644 N N . ASP A 1 82 ? 18.602 -3.398 -20.928 1.00 92.94 82 ASP A N 1
ATOM 645 C CA . ASP A 1 82 ? 17.833 -3.812 -19.759 1.00 92.94 82 ASP A CA 1
ATOM 646 C C . ASP A 1 82 ? 16.849 -2.698 -19.362 1.00 92.94 82 ASP A C 1
ATOM 648 O O . ASP A 1 82 ? 17.247 -1.558 -19.100 1.00 92.94 82 ASP A O 1
ATOM 652 N N . LEU A 1 83 ? 15.553 -3.016 -19.355 1.00 91.69 83 LEU A N 1
ATOM 653 C CA . LEU A 1 83 ? 14.488 -2.049 -19.077 1.00 91.69 83 LEU A CA 1
ATOM 654 C C . LEU A 1 83 ? 14.458 -1.606 -17.607 1.00 91.69 83 LEU A C 1
ATOM 656 O O . LEU A 1 83 ? 14.067 -0.478 -17.315 1.00 91.69 83 LEU A O 1
ATOM 660 N N . GLU A 1 84 ? 14.915 -2.446 -16.682 1.00 93.56 84 GLU A N 1
ATOM 661 C CA . GLU A 1 84 ? 14.943 -2.154 -15.245 1.00 93.56 84 GLU A CA 1
ATOM 662 C C . GLU A 1 84 ? 16.127 -1.250 -14.886 1.00 93.56 84 GLU A C 1
ATOM 664 O O . GLU A 1 84 ? 16.030 -0.432 -13.964 1.00 93.56 84 GLU A O 1
ATOM 669 N N . VAL A 1 85 ? 17.212 -1.332 -15.665 1.00 94.06 85 VAL A N 1
ATOM 670 C CA . VAL A 1 85 ? 18.307 -0.352 -15.652 1.00 94.06 85 VAL A CA 1
ATOM 671 C C . VAL A 1 85 ? 17.852 0.979 -16.235 1.00 94.06 85 VAL A C 1
ATOM 673 O O . VAL A 1 85 ? 18.050 2.020 -15.613 1.00 94.06 85 VAL A O 1
ATOM 676 N N . VAL A 1 86 ? 17.210 0.965 -17.408 1.00 91.12 86 VAL A N 1
ATOM 677 C CA . VAL A 1 86 ? 16.705 2.191 -18.050 1.00 91.12 86 VAL A CA 1
ATOM 678 C C . VAL A 1 86 ? 15.730 2.937 -17.141 1.00 91.12 86 VAL A C 1
ATOM 680 O O . VAL A 1 86 ? 15.779 4.161 -17.055 1.00 91.12 86 VAL A O 1
ATOM 683 N N . GLN A 1 87 ? 14.876 2.202 -16.432 1.00 90.06 87 GLN A N 1
ATOM 684 C CA . GLN A 1 87 ? 13.931 2.771 -15.480 1.00 90.06 87 GLN A CA 1
ATOM 685 C C . GLN A 1 87 ? 14.596 3.302 -14.192 1.00 90.06 87 GLN A C 1
ATOM 687 O O . GLN A 1 87 ? 13.963 4.020 -13.416 1.00 90.06 87 GLN A O 1
ATOM 692 N N . GLY A 1 88 ? 15.859 2.956 -13.932 1.00 91.25 88 GLY A N 1
ATOM 693 C CA . GLY A 1 88 ? 16.582 3.361 -12.724 1.00 91.25 88 GLY A CA 1
ATOM 694 C C . GLY A 1 88 ? 16.212 2.554 -11.474 1.00 91.25 88 GLY A C 1
ATOM 695 O O . GLY A 1 88 ? 16.445 3.004 -10.341 1.00 91.25 88 GLY A O 1
ATOM 696 N N . VAL A 1 89 ? 15.636 1.360 -11.647 1.00 92.31 89 VAL A N 1
ATOM 697 C CA . VAL A 1 89 ? 15.391 0.428 -10.536 1.00 92.31 89 VAL A CA 1
ATOM 698 C C . VAL A 1 89 ? 16.718 -0.102 -10.007 1.00 92.31 89 VAL A C 1
ATOM 700 O O . VAL A 1 89 ? 16.947 -0.092 -8.797 1.00 92.31 89 VAL A O 1
ATOM 703 N N . THR A 1 90 ? 17.611 -0.479 -10.923 1.00 93.94 90 THR A N 1
ATOM 704 C CA . THR A 1 90 ? 18.996 -0.861 -10.642 1.00 93.94 90 THR A CA 1
ATOM 705 C C . THR A 1 90 ? 19.973 -0.099 -11.539 1.00 93.94 90 THR A C 1
ATOM 707 O O . THR A 1 90 ? 19.606 0.383 -12.604 1.00 93.94 90 THR A O 1
ATOM 710 N N . ALA A 1 91 ? 21.226 0.030 -11.101 1.00 93.12 91 ALA A N 1
ATOM 711 C CA . ALA A 1 91 ? 22.304 0.587 -11.913 1.00 93.12 91 ALA A CA 1
ATOM 712 C C . ALA A 1 91 ? 22.924 -0.448 -12.871 1.00 93.12 91 ALA A C 1
ATOM 714 O O . ALA A 1 91 ? 23.486 -0.069 -13.895 1.00 93.12 91 ALA A O 1
ATOM 715 N N . VAL A 1 92 ? 22.841 -1.743 -12.542 1.00 94.75 92 VAL A N 1
ATOM 716 C CA . VAL A 1 92 ? 23.471 -2.827 -13.308 1.00 94.75 92 VAL A CA 1
ATOM 717 C C . VAL A 1 92 ? 22.463 -3.948 -13.525 1.00 94.75 92 VAL A C 1
ATOM 719 O O . VAL A 1 92 ? 21.829 -4.414 -12.578 1.00 94.75 92 VAL A O 1
ATOM 722 N N . ALA A 1 93 ? 22.339 -4.394 -14.777 1.00 93.25 93 ALA A N 1
ATOM 723 C CA . ALA A 1 93 ? 21.419 -5.453 -15.181 1.00 93.25 93 ALA A CA 1
ATOM 724 C C . ALA A 1 93 ? 21.571 -6.694 -14.288 1.00 93.25 93 ALA A C 1
ATOM 726 O O . ALA A 1 93 ? 22.682 -7.157 -14.023 1.00 93.25 93 ALA A O 1
ATOM 727 N N . GLY A 1 94 ? 20.448 -7.214 -13.793 1.00 92.56 94 GLY A N 1
ATOM 728 C CA . GLY A 1 94 ? 20.426 -8.395 -12.925 1.00 92.56 94 GLY A CA 1
ATOM 729 C C . GLY A 1 94 ? 20.919 -8.188 -11.484 1.00 92.56 94 GLY A C 1
ATOM 730 O O . GLY A 1 94 ? 20.753 -9.097 -10.673 1.00 92.56 94 GLY A O 1
ATOM 731 N N . GLN A 1 95 ? 21.478 -7.028 -11.122 1.00 95.75 95 GLN A N 1
ATOM 732 C CA . GLN A 1 95 ? 21.974 -6.772 -9.767 1.00 95.75 95 GLN A CA 1
ATOM 733 C C . GLN A 1 95 ? 20.947 -5.993 -8.954 1.00 95.75 95 GLN A C 1
ATOM 735 O O . GLN A 1 95 ? 20.760 -4.799 -9.153 1.00 95.75 95 GLN A O 1
ATOM 740 N N . PHE A 1 96 ? 20.289 -6.652 -8.009 1.00 95.56 96 PHE A N 1
ATOM 741 C CA . PHE A 1 96 ? 19.295 -6.027 -7.141 1.00 95.56 96 PHE A CA 1
ATOM 742 C C . PHE A 1 96 ? 19.726 -6.158 -5.687 1.00 95.56 96 PHE A C 1
ATOM 744 O O . PHE A 1 96 ? 20.346 -7.148 -5.299 1.00 95.56 96 PHE A O 1
ATOM 751 N N . PHE A 1 97 ? 19.356 -5.176 -4.868 1.00 93.75 97 PHE A N 1
ATOM 752 C CA . PHE A 1 97 ? 19.748 -5.124 -3.460 1.00 93.75 97 PHE A CA 1
ATOM 753 C C . PHE A 1 97 ? 18.540 -4.857 -2.566 1.00 93.75 97 PHE A C 1
ATOM 755 O O . PHE A 1 97 ? 17.589 -4.179 -2.968 1.00 93.75 97 PHE A O 1
ATOM 762 N N . ASN A 1 98 ? 18.597 -5.364 -1.335 1.00 94.00 98 ASN A N 1
ATOM 763 C CA . ASN A 1 98 ? 17.629 -5.073 -0.278 1.00 94.00 98 ASN A CA 1
ATOM 764 C C . ASN A 1 98 ? 16.173 -5.310 -0.732 1.00 94.00 98 ASN A C 1
ATOM 766 O O . ASN A 1 98 ? 15.849 -6.395 -1.219 1.00 94.00 98 ASN A O 1
ATOM 770 N N . GLN A 1 99 ? 15.291 -4.313 -0.611 1.00 94.38 99 GLN A N 1
ATOM 771 C CA . GLN A 1 99 ? 13.882 -4.435 -0.992 1.00 94.38 99 GLN A CA 1
ATOM 772 C C . GLN A 1 99 ? 13.690 -4.706 -2.490 1.00 94.38 99 GLN A C 1
ATOM 774 O O . GLN A 1 99 ? 12.837 -5.510 -2.849 1.00 94.38 99 GLN A O 1
ATOM 779 N N . SER A 1 100 ? 14.499 -4.105 -3.372 1.00 94.94 100 SER A N 1
ATOM 780 C CA . SER A 1 100 ? 14.393 -4.353 -4.821 1.00 94.94 100 SER A CA 1
ATOM 781 C C . SER A 1 100 ? 14.712 -5.807 -5.195 1.00 94.94 100 SER A C 1
ATOM 783 O O . SER A 1 100 ? 14.050 -6.384 -6.057 1.00 94.94 100 SER A O 1
ATOM 785 N N . ALA A 1 101 ? 15.663 -6.437 -4.492 1.00 95.19 101 ALA A N 1
ATOM 786 C CA . ALA A 1 101 ? 15.968 -7.858 -4.659 1.00 95.19 101 ALA A CA 1
ATOM 787 C C . ALA A 1 101 ? 14.813 -8.740 -4.178 1.00 95.19 101 ALA A C 1
ATOM 789 O O . ALA A 1 101 ? 14.458 -9.722 -4.829 1.00 95.19 101 ALA A O 1
ATOM 790 N N . LEU A 1 102 ? 14.205 -8.373 -3.045 1.00 94.81 102 LEU A N 1
ATOM 791 C CA . LEU A 1 102 ? 13.038 -9.068 -2.513 1.00 94.81 102 LEU A CA 1
ATOM 792 C C . LEU A 1 102 ? 11.833 -8.960 -3.445 1.00 94.81 102 LEU A C 1
ATOM 794 O O . LEU A 1 102 ? 11.212 -9.985 -3.713 1.00 94.81 102 LEU A O 1
ATOM 798 N N . PHE A 1 103 ? 11.539 -7.765 -3.963 1.00 95.19 103 PHE A N 1
ATOM 799 C CA . PHE A 1 103 ? 10.479 -7.548 -4.946 1.00 95.19 103 PHE A CA 1
ATOM 800 C C . PHE A 1 103 ? 10.681 -8.460 -6.154 1.00 95.19 103 PHE A C 1
ATOM 802 O O . PHE A 1 103 ? 9.811 -9.268 -6.476 1.00 95.19 103 PHE A O 1
ATOM 809 N N . ARG A 1 104 ? 11.871 -8.401 -6.765 1.00 94.69 104 ARG A N 1
ATOM 810 C CA . ARG A 1 104 ? 12.167 -9.174 -7.970 1.00 94.69 104 ARG A CA 1
ATOM 811 C C . ARG A 1 104 ? 12.069 -10.681 -7.754 1.00 94.69 104 ARG A C 1
ATOM 813 O O . ARG A 1 104 ? 11.622 -11.397 -8.642 1.00 94.69 104 ARG A O 1
ATOM 820 N N . ARG A 1 105 ? 12.474 -11.162 -6.575 1.00 94.62 105 ARG A N 1
ATOM 821 C CA . ARG A 1 105 ? 12.420 -12.584 -6.211 1.00 94.62 105 ARG A CA 1
ATOM 822 C C . ARG A 1 105 ? 11.005 -13.072 -5.895 1.00 94.62 105 ARG A C 1
ATOM 824 O O . ARG A 1 105 ? 10.695 -14.219 -6.190 1.00 94.62 105 ARG A O 1
ATOM 831 N N . LEU A 1 106 ? 10.197 -12.261 -5.212 1.00 92.88 106 LEU A N 1
ATOM 832 C CA . LEU A 1 106 ? 8.909 -12.695 -4.653 1.00 92.88 106 LEU A CA 1
ATOM 833 C C . LEU A 1 106 ? 7.711 -12.365 -5.5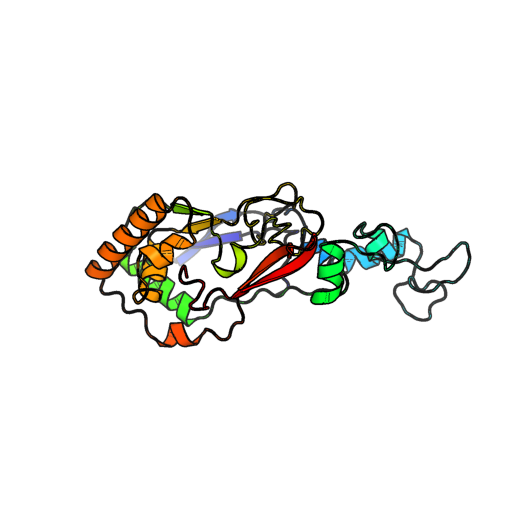40 1.00 92.88 106 LEU A C 1
ATOM 835 O O . LEU A 1 106 ? 6.703 -13.059 -5.454 1.00 92.88 106 LEU A O 1
ATOM 839 N N . ILE A 1 107 ? 7.805 -11.296 -6.329 1.00 92.88 107 ILE A N 1
ATOM 840 C CA . ILE A 1 107 ? 6.725 -10.806 -7.188 1.00 92.88 107 ILE A CA 1
ATOM 841 C C . ILE A 1 107 ? 7.065 -11.094 -8.648 1.00 92.88 107 ILE A C 1
ATOM 843 O O . ILE A 1 107 ? 6.298 -11.752 -9.343 1.00 92.88 107 ILE A O 1
ATOM 847 N N . GLY A 1 108 ? 8.232 -10.637 -9.098 1.00 94.00 108 GLY A N 1
ATOM 848 C CA . GLY A 1 108 ? 8.693 -10.816 -10.469 1.00 94.00 108 GLY A CA 1
ATOM 849 C C . GLY A 1 108 ? 9.409 -9.579 -11.003 1.00 94.00 108 GLY A C 1
ATOM 850 O O . GLY A 1 108 ? 9.706 -8.656 -10.238 1.00 94.00 108 GLY A O 1
ATOM 851 N N . PRO A 1 109 ? 9.724 -9.555 -12.305 1.00 94.38 109 PRO A N 1
ATOM 852 C CA . PRO A 1 109 ? 10.421 -8.430 -12.902 1.00 94.38 109 PRO A CA 1
ATOM 853 C C . PRO A 1 109 ? 9.661 -7.113 -12.799 1.00 94.38 109 PRO A C 1
ATOM 855 O O . PRO A 1 109 ? 8.441 -7.076 -12.938 1.00 94.38 109 PRO A O 1
ATOM 858 N N . PHE A 1 110 ? 10.387 -6.020 -12.562 1.00 94.81 110 PHE A N 1
ATOM 859 C CA . PHE A 1 110 ? 9.783 -4.695 -12.617 1.00 94.81 110 PHE A CA 1
ATOM 860 C C . PHE A 1 110 ? 9.273 -4.442 -14.044 1.00 94.81 110 PHE A C 1
ATOM 862 O O . PHE A 1 110 ? 9.833 -4.940 -15.020 1.00 94.81 110 PHE A O 1
ATOM 869 N N . GLN A 1 111 ? 8.202 -3.665 -14.166 1.00 92.19 111 GLN A N 1
ATOM 870 C CA . GLN A 1 111 ? 7.493 -3.349 -15.419 1.00 92.19 111 GLN A CA 1
ATOM 871 C C . GLN A 1 111 ? 6.695 -4.497 -16.042 1.00 92.19 111 GLN A C 1
ATOM 873 O O . GLN A 1 111 ? 6.042 -4.285 -17.065 1.00 92.19 111 GLN A O 1
ATOM 878 N N . THR A 1 112 ? 6.700 -5.684 -15.432 1.00 92.06 112 THR A N 1
ATOM 879 C CA . THR A 1 112 ? 5.945 -6.854 -15.906 1.00 92.06 112 THR A CA 1
ATOM 880 C C . THR A 1 112 ? 4.975 -7.392 -14.853 1.00 92.06 112 THR A C 1
ATOM 882 O O . THR A 1 112 ? 4.662 -8.582 -14.859 1.00 92.06 112 THR A O 1
ATOM 885 N N . VAL A 1 113 ? 4.545 -6.551 -13.909 1.00 93.75 113 VAL A N 1
ATOM 886 C CA . VAL A 1 113 ? 3.633 -6.930 -12.824 1.00 93.75 113 VAL A CA 1
ATOM 887 C C . VAL A 1 113 ? 2.304 -6.221 -13.009 1.00 93.75 113 VAL A C 1
ATOM 889 O O . VAL A 1 113 ? 2.216 -4.996 -12.914 1.00 93.75 113 VAL A O 1
ATOM 892 N N . ASP A 1 114 ? 1.254 -7.011 -13.202 1.00 92.19 114 ASP A N 1
ATOM 893 C CA . ASP A 1 114 ? -0.102 -6.493 -13.261 1.00 92.19 114 ASP A CA 1
ATOM 894 C C . ASP A 1 114 ? -0.732 -6.397 -11.876 1.00 92.19 114 ASP A C 1
ATOM 896 O O . ASP A 1 114 ? -0.713 -7.344 -11.089 1.00 92.19 114 ASP A O 1
ATOM 900 N N . VAL A 1 115 ? -1.334 -5.241 -11.592 1.00 91.00 115 VAL A N 1
ATOM 901 C CA . VAL A 1 115 ? -2.155 -5.043 -10.397 1.00 91.00 115 VAL A CA 1
ATOM 902 C C . VAL A 1 115 ? -3.590 -4.904 -10.833 1.00 91.00 115 VAL A C 1
ATOM 904 O O . VAL A 1 115 ? -3.939 -3.998 -11.585 1.00 91.00 115 VAL A O 1
ATOM 907 N N . LEU A 1 116 ? -4.443 -5.779 -10.322 1.00 90.75 116 LEU A N 1
ATOM 908 C CA . LEU A 1 116 ? -5.860 -5.772 -10.634 1.00 90.75 116 LEU A CA 1
ATOM 909 C C . LEU A 1 116 ? -6.645 -5.259 -9.434 1.00 90.75 116 LEU A C 1
ATOM 911 O O . LEU A 1 116 ? -6.471 -5.721 -8.310 1.00 90.75 116 LEU A O 1
ATOM 915 N N . TYR A 1 117 ? -7.540 -4.308 -9.685 1.00 87.69 117 TYR A N 1
ATOM 916 C CA . TYR A 1 117 ? -8.512 -3.884 -8.690 1.00 87.69 117 TYR A CA 1
ATOM 917 C C . TYR A 1 117 ? -9.504 -5.019 -8.422 1.00 87.69 117 TYR A C 1
ATOM 919 O O . TYR A 1 117 ? -10.250 -5.425 -9.322 1.00 87.69 117 TYR A O 1
ATOM 927 N N . GLN A 1 118 ? -9.522 -5.483 -7.175 1.00 84.94 118 GLN A N 1
ATOM 928 C CA . GLN A 1 118 ? -10.506 -6.420 -6.654 1.00 84.94 118 GLN A CA 1
ATOM 929 C C . GLN A 1 118 ? -11.628 -5.634 -5.967 1.00 84.94 118 GLN A C 1
ATOM 931 O O . GLN A 1 118 ? -11.373 -4.799 -5.100 1.00 84.94 118 GLN A O 1
ATOM 936 N N . LYS A 1 119 ? -12.880 -5.895 -6.357 1.00 84.06 119 LYS A N 1
ATOM 937 C CA . LYS A 1 119 ? -14.045 -5.275 -5.711 1.00 84.06 119 LYS A CA 1
ATOM 938 C C . LYS A 1 119 ? -14.195 -5.797 -4.285 1.00 84.06 119 LYS A C 1
ATOM 940 O O . LYS A 1 119 ? -13.951 -6.979 -4.035 1.00 84.06 119 LYS A O 1
ATOM 945 N N . ALA A 1 120 ? -14.660 -4.927 -3.389 1.00 83.38 120 ALA A N 1
ATOM 946 C CA . ALA A 1 120 ? -15.100 -5.347 -2.067 1.00 83.38 120 ALA A CA 1
ATOM 947 C C . ALA A 1 120 ? -16.207 -6.414 -2.203 1.00 83.38 120 ALA A C 1
ATOM 949 O O . ALA A 1 120 ? -17.077 -6.274 -3.073 1.00 83.38 120 ALA A O 1
ATOM 950 N N . PRO A 1 121 ? -16.181 -7.475 -1.383 1.00 81.12 121 PRO A N 1
ATOM 951 C CA . PRO A 1 121 ? -17.208 -8.506 -1.398 1.00 81.12 121 PRO A CA 1
ATOM 952 C C . PRO A 1 121 ? -18.615 -7.959 -1.182 1.00 81.12 121 PRO A C 1
ATOM 954 O O . PRO A 1 121 ? -18.831 -7.036 -0.393 1.00 81.12 121 PRO A O 1
ATOM 957 N N . SER A 1 122 ? -19.586 -8.549 -1.882 1.00 82.44 122 SER A N 1
ATOM 958 C CA . SER A 1 122 ? -20.965 -8.054 -1.867 1.00 82.44 122 SER A CA 1
ATOM 959 C C . SER A 1 122 ? -21.586 -8.084 -0.468 1.00 82.44 122 SER A C 1
ATOM 961 O O . SER A 1 122 ? -22.272 -7.131 -0.091 1.00 82.44 122 SER A O 1
ATOM 963 N N . ALA A 1 123 ? -21.279 -9.107 0.338 1.00 77.06 123 ALA A N 1
ATOM 964 C CA . ALA A 1 123 ? -21.795 -9.222 1.695 1.00 77.06 123 ALA A CA 1
ATOM 965 C C . ALA A 1 123 ? -21.249 -8.108 2.604 1.00 77.06 123 ALA A C 1
ATOM 967 O O . ALA A 1 123 ? -22.025 -7.472 3.317 1.00 77.06 123 ALA A O 1
ATOM 968 N N . LEU A 1 124 ? -19.951 -7.788 2.504 1.00 78.50 124 LEU A N 1
ATOM 969 C CA . LEU A 1 124 ? -19.348 -6.649 3.206 1.00 78.50 124 LEU A CA 1
ATOM 970 C C . LEU A 1 124 ? -19.963 -5.312 2.777 1.00 78.50 124 LEU A C 1
ATOM 972 O O . LEU A 1 124 ? -20.280 -4.480 3.627 1.00 78.50 124 LEU A O 1
ATOM 976 N N . THR A 1 125 ? -20.189 -5.106 1.475 1.00 84.62 125 THR A N 1
ATOM 977 C CA . THR A 1 125 ? -20.838 -3.871 0.999 1.00 84.62 125 THR A CA 1
ATOM 978 C C . THR A 1 125 ? -22.285 -3.746 1.480 1.00 84.62 125 THR A C 1
ATOM 980 O O . THR A 1 125 ? -22.706 -2.655 1.858 1.00 84.62 125 THR A O 1
ATOM 983 N N . ALA A 1 126 ? -23.033 -4.853 1.544 1.00 82.81 126 ALA A N 1
ATOM 984 C CA . ALA A 1 126 ? -24.400 -4.867 2.057 1.00 82.81 126 ALA A CA 1
ATOM 985 C C . ALA A 1 126 ? -24.447 -4.604 3.572 1.00 82.81 126 ALA A C 1
ATOM 987 O O . ALA A 1 126 ? -25.293 -3.839 4.037 1.00 82.81 126 ALA A O 1
ATOM 988 N N . ALA A 1 127 ? -23.517 -5.186 4.337 1.00 78.50 127 ALA A N 1
ATOM 989 C CA . ALA A 1 127 ? -23.385 -4.938 5.771 1.00 78.50 127 ALA A CA 1
ATOM 990 C C . ALA A 1 127 ? -23.035 -3.471 6.060 1.00 78.50 127 ALA A C 1
ATOM 992 O O . ALA A 1 127 ? -23.655 -2.849 6.925 1.00 78.50 127 ALA A O 1
ATOM 993 N N . TYR A 1 128 ? -22.101 -2.898 5.293 1.00 84.75 128 TYR A N 1
ATOM 994 C CA . TYR A 1 128 ? -21.754 -1.482 5.390 1.00 84.75 128 TYR A CA 1
ATOM 995 C C . TYR A 1 128 ? -22.955 -0.579 5.106 1.00 84.75 128 TYR A C 1
ATOM 997 O O . TYR A 1 128 ? -23.218 0.339 5.877 1.00 84.75 128 TYR A O 1
ATOM 1005 N N . GLU A 1 129 ? -23.716 -0.852 4.045 1.00 86.50 129 GLU A N 1
ATOM 1006 C CA . GLU A 1 129 ? -24.881 -0.042 3.685 1.00 86.50 129 GLU A CA 1
ATOM 1007 C C . GLU A 1 129 ? -25.999 -0.134 4.731 1.00 86.50 129 GLU A C 1
ATOM 1009 O O . GLU A 1 129 ? -26.560 0.889 5.126 1.00 86.50 129 GLU A O 1
ATOM 1014 N N . LYS A 1 130 ? -26.271 -1.335 5.257 1.00 81.00 130 LYS A N 1
ATOM 1015 C CA . LYS A 1 130 ? -27.228 -1.527 6.356 1.00 81.00 130 LYS A CA 1
ATOM 1016 C C . LYS A 1 130 ? -26.789 -0.770 7.611 1.00 81.00 130 LYS A C 1
ATOM 1018 O O . LYS A 1 130 ? -27.590 -0.056 8.210 1.00 81.00 130 LYS A O 1
ATOM 1023 N N . GLY A 1 131 ? -25.514 -0.885 7.988 1.00 80.38 131 GLY A N 1
ATOM 1024 C CA . GLY A 1 131 ? -24.947 -0.149 9.118 1.00 80.38 131 GLY A CA 1
ATOM 1025 C C . GLY A 1 131 ? -25.028 1.362 8.912 1.00 80.38 131 GLY A C 1
ATOM 1026 O O . GLY A 1 131 ? -25.416 2.085 9.825 1.00 80.38 131 GLY A O 1
ATOM 1027 N N . ARG A 1 132 ? -24.738 1.839 7.696 1.00 86.25 132 ARG A N 1
ATOM 1028 C CA . ARG A 1 132 ? -24.821 3.255 7.333 1.00 86.25 132 ARG A CA 1
ATOM 1029 C C . ARG A 1 132 ? -26.221 3.799 7.552 1.00 86.25 132 ARG A C 1
ATOM 1031 O O . ARG A 1 132 ? -26.328 4.843 8.175 1.00 86.25 132 ARG A O 1
ATOM 1038 N N . GLN A 1 133 ? -27.259 3.095 7.096 1.00 81.38 133 GLN A N 1
ATOM 1039 C CA . GLN A 1 133 ? -28.663 3.499 7.262 1.00 81.38 133 GLN A CA 1
ATOM 1040 C C . GLN A 1 133 ? -29.077 3.604 8.734 1.00 81.38 133 GLN A C 1
ATOM 1042 O O . GLN A 1 133 ? -29.809 4.521 9.099 1.00 81.38 133 GLN A O 1
ATOM 1047 N N . ILE A 1 134 ? -28.575 2.702 9.578 1.00 75.25 134 ILE A N 1
ATOM 1048 C CA . ILE A 1 134 ? -28.859 2.694 11.017 1.00 75.25 134 ILE A CA 1
ATOM 1049 C C . ILE A 1 134 ? -28.104 3.824 11.739 1.00 75.25 134 ILE A C 1
ATOM 1051 O O . ILE A 1 134 ? -28.641 4.449 12.649 1.00 75.25 134 ILE A O 1
ATOM 1055 N N . LEU A 1 135 ? -26.875 4.122 11.310 1.00 76.62 135 LEU A N 1
ATOM 1056 C CA . LEU A 1 135 ? -25.963 5.067 11.965 1.00 76.62 135 LEU A CA 1
ATOM 1057 C C . LEU A 1 135 ? -25.956 6.470 11.331 1.00 76.62 135 LEU A C 1
ATOM 1059 O O . LEU A 1 135 ? -25.097 7.280 11.678 1.00 76.62 135 LEU A O 1
ATOM 1063 N N . LEU A 1 136 ? -26.908 6.789 10.440 1.00 71.00 136 LEU A N 1
ATOM 1064 C CA . LEU A 1 136 ? -26.988 8.085 9.740 1.00 71.00 136 LEU A CA 1
ATOM 1065 C C . LEU A 1 136 ? -26.976 9.295 10.690 1.00 71.00 136 LEU A C 1
ATOM 1067 O O . LEU A 1 136 ? -26.524 10.370 10.301 1.00 71.00 136 LEU A O 1
ATOM 1071 N N . SER A 1 137 ? -27.462 9.132 11.923 1.00 69.62 137 SER A N 1
ATOM 1072 C CA . SER A 1 137 ? -27.549 10.196 12.929 1.00 69.62 137 SER A CA 1
ATOM 1073 C C . SER A 1 137 ? -26.366 10.255 13.901 1.00 69.62 137 SER A C 1
ATOM 1075 O O . SER A 1 137 ? -26.326 11.153 14.743 1.00 69.62 137 SER A O 1
ATOM 1077 N N . VAL A 1 138 ? -25.411 9.318 13.837 1.00 73.12 138 VAL A N 1
ATOM 1078 C CA . VAL A 1 138 ? -24.281 9.280 14.777 1.00 73.12 138 VAL A CA 1
ATOM 1079 C C . VAL A 1 138 ? -23.166 10.197 14.289 1.00 73.12 138 VAL A C 1
ATOM 1081 O O . VAL A 1 138 ? -22.383 9.858 13.403 1.00 73.12 138 VAL A O 1
ATOM 1084 N N . ILE A 1 139 ? -23.075 11.370 14.913 1.00 69.69 139 ILE A N 1
ATOM 1085 C CA . ILE A 1 139 ? -21.985 12.319 14.695 1.00 69.69 139 ILE A CA 1
ATOM 1086 C C . ILE A 1 139 ? -20.913 12.053 15.751 1.00 69.69 139 ILE A C 1
ATOM 1088 O O . ILE A 1 139 ? -21.016 12.506 16.888 1.00 69.69 139 ILE A O 1
ATOM 1092 N N . ALA A 1 140 ? -19.877 11.311 15.371 1.00 76.19 140 ALA A N 1
ATOM 1093 C CA . ALA A 1 140 ? -18.693 11.110 16.197 1.00 76.19 140 ALA A CA 1
ATOM 1094 C C . ALA A 1 140 ? -17.416 11.339 15.369 1.00 76.19 140 ALA A C 1
ATOM 1096 O O . ALA A 1 140 ? -17.420 11.148 14.147 1.00 76.19 140 ALA A O 1
ATOM 1097 N N . PRO A 1 141 ? -16.322 11.797 16.003 1.00 81.31 141 PRO A N 1
ATOM 1098 C CA . PRO A 1 141 ? -15.083 12.069 15.296 1.00 81.31 141 PRO A CA 1
ATOM 1099 C C . PRO A 1 141 ? -14.470 10.778 14.752 1.00 81.31 141 PRO A C 1
ATOM 1101 O O . PRO A 1 141 ? -14.543 9.710 15.357 1.00 81.31 141 PRO A O 1
ATOM 1104 N N . THR A 1 142 ? -13.825 10.902 13.596 1.00 90.12 142 THR A N 1
ATOM 1105 C CA . THR A 1 142 ? -12.967 9.844 13.061 1.00 90.12 142 THR A CA 1
ATOM 1106 C C . THR A 1 142 ? -11.722 9.725 13.936 1.00 90.12 142 THR A C 1
ATOM 1108 O O . THR A 1 142 ? -11.167 10.735 14.369 1.00 90.12 142 THR A O 1
ATOM 1111 N N . THR A 1 143 ? -11.277 8.499 14.191 1.00 91.88 143 THR A N 1
ATOM 1112 C CA . THR A 1 143 ? -10.092 8.223 15.013 1.00 91.88 143 THR A CA 1
ATOM 1113 C C . THR A 1 143 ? -9.008 7.566 14.173 1.00 91.88 143 THR A C 1
ATOM 1115 O O . THR A 1 143 ? -9.300 6.781 13.274 1.00 91.88 143 THR A O 1
ATOM 1118 N N . THR A 1 144 ? -7.748 7.900 14.446 1.00 94.88 144 THR A N 1
ATOM 1119 C CA . THR A 1 144 ? -6.598 7.340 13.732 1.00 94.88 144 THR A CA 1
ATOM 1120 C C . THR A 1 144 ? -5.671 6.660 14.723 1.00 94.88 144 THR A C 1
ATOM 1122 O O . THR A 1 144 ? -5.283 7.261 15.725 1.00 94.88 144 THR A O 1
ATOM 1125 N N . PHE A 1 145 ? -5.279 5.426 14.416 1.00 93.88 145 PHE A N 1
ATOM 1126 C CA . PHE A 1 145 ? -4.355 4.640 15.228 1.00 93.88 145 PHE A CA 1
ATOM 1127 C C . PHE A 1 145 ? -3.161 4.215 14.394 1.00 93.88 145 PHE A C 1
ATOM 1129 O O . PHE A 1 145 ? -3.332 3.812 13.244 1.00 93.88 145 PHE A O 1
ATOM 1136 N N . ALA A 1 146 ? -1.965 4.251 14.978 1.00 95.19 146 ALA A N 1
ATOM 1137 C CA . ALA A 1 146 ? -0.828 3.531 14.423 1.00 95.19 146 ALA A CA 1
ATOM 1138 C C . ALA A 1 146 ? -0.970 2.043 14.760 1.00 95.19 146 ALA A C 1
ATOM 1140 O O . ALA A 1 146 ? -1.232 1.701 15.912 1.00 95.19 146 ALA A O 1
ATOM 1141 N N . LEU A 1 147 ? -0.795 1.169 13.770 1.00 93.44 147 LEU A N 1
ATOM 1142 C CA . LEU A 1 147 ? -0.958 -0.272 13.922 1.00 93.44 147 LEU A CA 1
ATOM 1143 C C . LEU A 1 147 ? 0.389 -0.991 13.861 1.00 93.44 147 LEU A C 1
ATOM 1145 O O . LEU A 1 147 ? 1.238 -0.702 13.020 1.00 93.44 147 LEU A O 1
ATOM 1149 N N . THR A 1 148 ? 0.577 -1.961 14.750 1.00 92.81 148 THR A N 1
ATOM 1150 C CA . THR A 1 148 ? 1.721 -2.877 14.758 1.00 92.81 148 THR A CA 1
ATOM 1151 C C . THR A 1 148 ? 1.222 -4.300 15.015 1.00 92.81 148 THR A C 1
ATOM 1153 O O . THR A 1 148 ? 0.952 -4.649 16.172 1.00 92.81 148 THR A O 1
ATOM 1156 N N . PRO A 1 149 ? 1.103 -5.137 13.964 1.00 91.12 149 PRO A N 1
ATOM 1157 C CA . PRO A 1 149 ? 0.724 -6.537 14.114 1.00 91.12 149 PRO A CA 1
ATOM 1158 C C . PRO A 1 149 ? 1.593 -7.270 15.139 1.00 91.12 149 PRO A C 1
ATOM 1160 O O . PRO A 1 149 ? 2.803 -7.044 15.213 1.00 91.12 149 PRO A O 1
ATOM 1163 N N . HIS A 1 150 ? 0.994 -8.175 15.918 1.00 87.94 150 HIS A N 1
ATOM 1164 C CA . HIS A 1 150 ? 1.708 -8.935 16.951 1.00 87.94 150 HIS A CA 1
ATOM 1165 C C . HIS A 1 150 ? 2.918 -9.685 16.394 1.00 87.94 150 HIS A C 1
ATOM 1167 O O . HIS A 1 150 ? 4.007 -9.591 16.963 1.00 87.94 150 HIS A O 1
ATOM 1173 N N . ALA A 1 151 ? 2.744 -10.344 15.245 1.00 88.69 151 ALA A N 1
ATOM 1174 C CA . ALA A 1 151 ? 3.791 -11.104 14.568 1.00 88.69 151 ALA A CA 1
ATOM 1175 C C . ALA A 1 151 ? 5.006 -10.251 14.167 1.00 88.69 151 ALA A C 1
ATOM 1177 O O . ALA A 1 151 ? 6.079 -10.789 13.903 1.00 88.69 151 ALA A O 1
ATOM 1178 N N . TRP A 1 152 ? 4.853 -8.927 14.096 1.00 92.00 152 TRP A N 1
ATOM 1179 C CA . TRP A 1 152 ? 5.903 -8.024 13.632 1.00 92.00 152 TRP A CA 1
ATOM 1180 C C . TRP A 1 152 ? 6.661 -7.357 14.783 1.00 92.00 152 TRP A C 1
ATOM 1182 O O . TRP A 1 152 ? 7.751 -6.852 14.563 1.00 92.00 152 TRP A O 1
ATOM 1192 N N . ARG A 1 153 ? 6.173 -7.403 16.029 1.00 88.19 153 ARG A N 1
ATOM 1193 C CA . ARG A 1 153 ? 6.764 -6.654 17.162 1.00 88.19 153 ARG A CA 1
ATOM 1194 C C . ARG A 1 153 ? 8.214 -6.996 17.492 1.00 88.19 153 ARG A C 1
ATOM 1196 O O . ARG A 1 153 ? 8.916 -6.158 18.044 1.00 88.19 153 ARG A O 1
ATOM 1203 N N . SER A 1 154 ? 8.651 -8.217 17.197 1.00 87.19 154 SER A N 1
ATOM 1204 C CA . SER A 1 154 ? 10.034 -8.655 17.417 1.00 87.19 154 SER A CA 1
ATOM 1205 C C . SER A 1 154 ? 11.006 -8.142 16.347 1.00 87.19 154 SER A C 1
ATOM 1207 O O . SER A 1 154 ? 12.215 -8.347 16.459 1.00 87.19 154 SER A O 1
ATOM 1209 N N . VAL A 1 155 ? 10.502 -7.474 15.307 1.00 90.56 155 VAL A N 1
ATOM 1210 C CA . VAL A 1 155 ? 11.300 -6.915 14.217 1.00 90.56 155 VAL A CA 1
ATOM 1211 C C . VAL A 1 155 ? 11.819 -5.537 14.609 1.00 90.56 155 VAL A C 1
ATOM 1213 O O . VAL A 1 155 ? 11.056 -4.635 14.944 1.00 90.56 155 VAL A O 1
ATOM 1216 N N . ALA A 1 156 ? 13.139 -5.369 14.524 1.00 85.50 156 ALA A N 1
ATOM 1217 C CA . ALA A 1 156 ? 13.807 -4.142 14.946 1.00 85.50 156 ALA A CA 1
ATOM 1218 C C . ALA A 1 156 ? 13.628 -2.975 13.961 1.00 85.50 156 ALA A C 1
ATOM 1220 O O . ALA A 1 156 ? 13.537 -1.825 14.385 1.00 85.50 156 ALA A O 1
ATOM 1221 N N . LEU A 1 157 ? 13.623 -3.255 12.652 1.00 94.25 157 LEU A N 1
ATOM 1222 C CA . LEU A 1 157 ? 13.570 -2.229 11.610 1.00 94.25 157 LEU A CA 1
ATOM 1223 C C . LEU A 1 157 ? 12.686 -2.654 10.434 1.00 94.25 157 LEU A C 1
ATOM 1225 O O . LEU A 1 157 ? 12.822 -3.752 9.888 1.00 94.25 157 LEU A O 1
ATOM 1229 N N . TYR A 1 158 ? 11.846 -1.721 10.002 1.00 95.12 158 TYR A N 1
ATOM 1230 C CA . TYR A 1 158 ? 10.934 -1.836 8.866 1.00 95.12 158 TYR A CA 1
ATOM 1231 C C . TYR A 1 158 ? 11.414 -0.948 7.726 1.00 95.12 158 TYR A C 1
ATOM 1233 O O . TYR A 1 158 ? 11.978 0.108 7.977 1.00 95.12 158 TYR A O 1
ATOM 1241 N N . GLY A 1 159 ? 11.201 -1.348 6.479 1.00 91.69 159 GLY A N 1
ATOM 1242 C CA . GLY A 1 159 ? 11.758 -0.685 5.299 1.00 91.69 159 GLY A CA 1
ATOM 1243 C C . GLY A 1 159 ? 10.783 -0.522 4.138 1.00 91.69 159 GLY A C 1
ATOM 1244 O O . GLY A 1 159 ? 11.245 -0.420 3.004 1.00 91.69 159 GLY A O 1
ATOM 1245 N N . GLY A 1 160 ? 9.470 -0.539 4.392 1.00 89.62 160 GLY A N 1
ATOM 1246 C CA . GLY A 1 160 ? 8.435 -0.157 3.426 1.00 89.62 160 GLY A CA 1
ATOM 1247 C C . GLY A 1 160 ? 7.239 -1.107 3.421 1.00 89.62 160 GLY A C 1
ATOM 1248 O O . GLY A 1 160 ? 7.406 -2.302 3.193 1.00 89.62 160 GLY A O 1
ATOM 1249 N N . GLY A 1 161 ? 6.029 -0.578 3.636 1.00 90.81 161 GLY A N 1
ATOM 1250 C CA . GLY A 1 161 ? 4.763 -1.320 3.517 1.00 90.81 161 GLY A CA 1
ATOM 1251 C C . GLY A 1 161 ? 4.160 -1.281 2.105 1.00 90.81 161 GLY A C 1
ATOM 1252 O O . GLY A 1 161 ? 3.215 -2.007 1.798 1.00 90.81 161 GLY A O 1
ATOM 1253 N N . ASN A 1 162 ? 4.729 -0.450 1.231 1.00 91.75 162 ASN A N 1
ATOM 1254 C CA . ASN A 1 162 ? 4.315 -0.263 -0.150 1.00 91.75 162 ASN A CA 1
ATOM 1255 C C . ASN A 1 162 ? 5.328 -0.936 -1.094 1.00 91.75 162 ASN A C 1
ATOM 1257 O O . ASN A 1 162 ? 6.501 -0.556 -1.140 1.00 91.75 162 ASN A O 1
ATOM 1261 N N . LEU A 1 163 ? 4.866 -1.927 -1.866 1.00 87.81 163 LEU A N 1
ATOM 1262 C CA . LEU A 1 163 ? 5.678 -2.675 -2.837 1.00 87.81 163 LEU A CA 1
ATOM 1263 C C . LEU A 1 163 ? 6.332 -1.777 -3.897 1.00 87.81 163 LEU A C 1
ATOM 1265 O O . LEU A 1 163 ? 7.402 -2.108 -4.400 1.00 87.81 163 LEU A O 1
ATOM 1269 N N . MET A 1 164 ? 5.710 -0.637 -4.198 1.00 90.62 164 MET A N 1
ATOM 1270 C CA . MET A 1 164 ? 6.176 0.348 -5.175 1.00 90.62 164 MET A CA 1
ATOM 1271 C C . MET A 1 164 ? 7.248 1.280 -4.609 1.00 90.62 164 MET A C 1
ATOM 1273 O O . MET A 1 164 ? 7.762 2.129 -5.324 1.00 90.62 164 MET A O 1
ATOM 1277 N N . CYS A 1 165 ? 7.630 1.137 -3.341 1.00 91.94 165 CYS A N 1
ATOM 1278 C CA . CYS A 1 165 ? 8.661 1.965 -2.728 1.00 91.94 165 CYS A CA 1
ATOM 1279 C C . CYS A 1 165 ? 9.886 1.124 -2.317 1.00 91.94 165 CYS A C 1
ATOM 1281 O O . CYS A 1 165 ? 10.204 1.025 -1.130 1.00 91.94 165 CYS A O 1
ATOM 1283 N N . PRO A 1 166 ? 10.639 0.527 -3.266 1.00 91.12 166 PRO A N 1
ATOM 1284 C CA . PRO A 1 166 ? 11.747 -0.385 -2.959 1.00 91.12 166 PRO A CA 1
ATOM 1285 C C . PRO A 1 166 ? 13.012 0.321 -2.432 1.00 91.12 166 PRO A C 1
ATOM 1287 O O . PRO A 1 166 ? 14.063 -0.303 -2.310 1.00 91.12 166 PRO A O 1
ATOM 1290 N N . LYS A 1 167 ? 12.946 1.628 -2.164 1.00 89.94 167 LYS A N 1
ATOM 1291 C CA . LYS A 1 167 ? 14.071 2.452 -1.696 1.00 89.94 167 LYS A CA 1
ATOM 1292 C C . LYS A 1 167 ? 13.758 3.190 -0.389 1.00 89.94 167 LYS A C 1
ATOM 1294 O O . LYS A 1 167 ? 14.494 4.100 -0.017 1.00 89.94 167 LYS A O 1
ATOM 1299 N N . MET A 1 168 ? 12.683 2.814 0.311 1.00 92.12 168 MET A N 1
ATOM 1300 C CA . MET A 1 168 ? 12.340 3.454 1.582 1.00 92.12 168 MET A CA 1
ATOM 1301 C C . MET A 1 168 ? 13.439 3.248 2.633 1.00 92.12 168 MET A C 1
ATOM 1303 O O . MET A 1 168 ? 13.990 2.146 2.746 1.00 92.12 168 MET A O 1
ATOM 1307 N N . PRO A 1 169 ? 13.762 4.284 3.429 1.00 93.56 169 PRO A N 1
ATOM 1308 C CA . PRO A 1 169 ? 14.689 4.141 4.539 1.00 93.56 169 PRO A CA 1
ATOM 1309 C C . PRO A 1 169 ? 14.093 3.248 5.630 1.00 93.56 169 PRO A C 1
ATOM 1311 O O . PRO A 1 169 ? 12.878 3.066 5.723 1.00 93.56 169 PRO A O 1
ATOM 1314 N N . ARG A 1 170 ? 14.968 2.710 6.483 1.00 93.62 170 ARG A N 1
ATOM 1315 C CA . ARG A 1 170 ? 14.561 1.892 7.627 1.00 93.62 170 ARG A CA 1
ATOM 1316 C C . ARG A 1 170 ? 13.983 2.754 8.753 1.00 93.62 170 ARG A C 1
ATOM 1318 O O . ARG A 1 170 ? 14.506 3.830 9.028 1.00 93.62 170 ARG A O 1
ATOM 1325 N N . THR A 1 171 ? 12.955 2.258 9.430 1.00 95.62 171 THR A N 1
ATOM 1326 C CA . THR A 1 171 ? 12.258 2.913 10.546 1.00 95.62 171 THR A CA 1
ATOM 1327 C C . THR A 1 171 ? 12.029 1.943 11.698 1.00 95.62 171 THR A C 1
ATOM 1329 O O . THR A 1 171 ? 11.961 0.734 11.491 1.00 95.62 171 THR A O 1
ATOM 1332 N N . SER A 1 172 ? 11.869 2.469 12.913 1.00 93.62 172 SER A N 1
ATOM 1333 C CA . SER A 1 172 ? 11.478 1.691 14.101 1.00 93.62 172 SER A CA 1
ATOM 1334 C C . SER A 1 172 ? 9.976 1.394 14.168 1.00 93.62 172 SER A C 1
ATOM 1336 O O . SER A 1 172 ? 9.545 0.551 14.947 1.00 93.62 172 SER A O 1
ATOM 1338 N N . PHE A 1 173 ? 9.170 2.077 13.353 1.00 94.56 173 PHE A N 1
ATOM 1339 C CA . PHE A 1 173 ? 7.734 1.848 13.225 1.00 94.56 173 PHE A CA 1
ATOM 1340 C C . PHE A 1 173 ? 7.406 1.125 11.916 1.00 94.56 173 PHE A C 1
ATOM 1342 O O . PHE A 1 173 ? 8.096 1.312 10.908 1.00 94.56 173 PHE A O 1
ATOM 1349 N N . VAL A 1 174 ? 6.324 0.345 11.926 1.00 95.81 174 VAL A N 1
ATOM 1350 C CA . VAL A 1 174 ? 5.768 -0.311 10.736 1.00 95.81 174 VAL A CA 1
ATOM 1351 C C . VAL A 1 174 ? 5.362 0.754 9.721 1.00 95.81 174 VAL A C 1
ATOM 1353 O O . VAL A 1 174 ? 4.650 1.691 10.073 1.00 95.81 174 VAL A O 1
ATOM 1356 N N . GLN A 1 175 ? 5.812 0.636 8.473 1.00 95.81 175 GLN A N 1
ATOM 1357 C CA . GLN A 1 175 ? 5.529 1.633 7.438 1.00 95.81 175 GLN A CA 1
ATOM 1358 C C . GLN A 1 175 ? 4.189 1.383 6.741 1.00 95.81 175 GLN A C 1
ATOM 1360 O O . GLN A 1 175 ? 3.788 0.231 6.572 1.00 95.81 175 GLN A O 1
ATOM 1365 N N . GLN A 1 176 ? 3.534 2.460 6.312 1.00 95.50 176 GLN A N 1
ATOM 1366 C CA . GLN A 1 176 ? 2.222 2.450 5.671 1.00 95.50 176 GLN A CA 1
ATOM 1367 C C . GLN A 1 176 ? 2.188 1.561 4.423 1.00 95.50 176 GLN A C 1
ATOM 1369 O O . GLN A 1 176 ? 3.187 1.442 3.703 1.00 95.50 176 GLN A O 1
ATOM 1374 N N . SER A 1 177 ? 1.035 0.922 4.202 1.00 93.62 177 SER A N 1
ATOM 1375 C CA . SER A 1 177 ? 0.768 0.188 2.964 1.00 93.62 177 SER A CA 1
ATOM 1376 C C . SER A 1 177 ? 0.568 1.145 1.787 1.00 93.62 177 SER A C 1
ATOM 1378 O O . SER A 1 177 ? 0.681 2.354 1.949 1.00 93.62 177 SER A O 1
ATOM 1380 N N . PHE A 1 178 ? 0.320 0.610 0.596 1.00 92.06 178 PHE A N 1
ATOM 1381 C CA . PHE A 1 178 ? 0.144 1.440 -0.585 1.00 92.06 178 PHE A CA 1
ATOM 1382 C C . PHE A 1 178 ? -1.236 2.104 -0.634 1.00 92.06 178 PHE A C 1
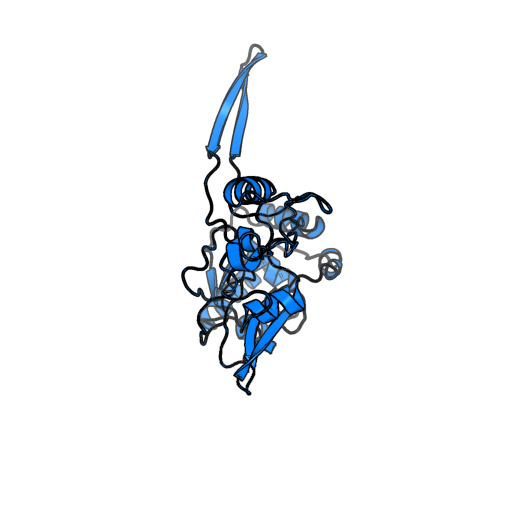ATOM 1384 O O . PHE A 1 178 ? -2.252 1.478 -0.342 1.00 92.06 178 PHE A O 1
ATOM 1391 N N . ASP A 1 179 ? -1.260 3.352 -1.086 1.00 91.50 179 ASP A N 1
ATOM 1392 C CA . ASP A 1 179 ? -2.457 4.078 -1.507 1.00 91.50 179 ASP A CA 1
ATOM 1393 C C . ASP A 1 179 ? -2.224 4.749 -2.874 1.00 91.50 179 ASP A C 1
ATOM 1395 O O . ASP A 1 179 ? -1.102 4.840 -3.381 1.00 91.50 179 ASP A O 1
ATOM 1399 N N . PHE A 1 180 ? -3.297 5.238 -3.491 1.00 92.12 180 PHE A N 1
ATOM 1400 C CA . PHE A 1 180 ? -3.259 6.015 -4.720 1.00 92.12 180 PHE A CA 1
ATOM 1401 C C . PHE A 1 180 ? -2.303 7.215 -4.609 1.00 92.12 180 PHE A C 1
ATOM 1403 O O . PHE A 1 180 ? -1.513 7.457 -5.519 1.00 92.12 180 PHE A O 1
ATOM 1410 N N . PHE A 1 181 ? -2.319 7.941 -3.490 1.00 92.38 181 PHE A N 1
ATOM 1411 C CA . PHE A 1 181 ? -1.530 9.168 -3.323 1.00 92.38 181 PHE A CA 1
ATOM 1412 C C . PHE A 1 181 ? -0.089 8.943 -2.847 1.00 92.38 181 PHE A C 1
ATOM 1414 O O . PHE A 1 181 ? 0.606 9.909 -2.528 1.00 92.38 181 PHE A O 1
ATOM 1421 N N . ASP A 1 182 ? 0.386 7.699 -2.779 1.00 91.81 182 ASP A N 1
ATOM 1422 C CA . ASP A 1 182 ? 1.749 7.437 -2.327 1.00 91.81 182 ASP A CA 1
ATOM 1423 C C . ASP A 1 182 ? 2.802 7.744 -3.393 1.00 91.81 182 ASP A C 1
ATOM 1425 O O . ASP A 1 182 ? 2.833 7.153 -4.474 1.00 91.81 182 ASP A O 1
ATOM 1429 N N . ASP A 1 183 ? 3.720 8.632 -3.020 1.00 92.81 183 ASP A N 1
ATOM 1430 C CA . ASP A 1 183 ? 4.819 9.165 -3.827 1.00 92.81 183 ASP A CA 1
ATOM 1431 C C . ASP A 1 183 ? 6.199 8.597 -3.450 1.00 92.81 183 ASP A C 1
ATOM 1433 O O . ASP A 1 183 ? 7.213 8.988 -4.023 1.00 92.81 183 ASP A O 1
ATOM 1437 N N . CYS A 1 184 ? 6.249 7.680 -2.478 1.00 92.88 184 CYS A N 1
ATOM 1438 C CA . CYS A 1 184 ? 7.480 7.116 -1.919 1.00 92.88 184 CYS A CA 1
ATOM 1439 C C . CYS A 1 184 ? 8.484 8.162 -1.385 1.00 92.88 184 CYS A C 1
ATOM 1441 O O . CYS A 1 184 ? 9.672 7.862 -1.266 1.00 92.88 184 CYS A O 1
ATOM 1443 N N . ALA A 1 185 ? 8.039 9.379 -1.041 1.00 93.31 185 ALA A N 1
ATOM 1444 C CA . ALA A 1 185 ? 8.945 10.458 -0.645 1.00 93.31 185 ALA A CA 1
ATOM 1445 C C . ALA A 1 185 ? 9.500 10.288 0.778 1.00 93.31 185 ALA A C 1
ATOM 1447 O O . ALA A 1 185 ? 10.668 10.578 1.041 1.00 93.31 185 ALA A O 1
ATOM 1448 N N . LYS A 1 186 ? 8.666 9.835 1.722 1.00 93.69 186 LYS A N 1
ATOM 1449 C CA . LYS A 1 186 ? 9.054 9.647 3.128 1.00 93.69 186 LYS A CA 1
ATOM 1450 C C . LYS A 1 186 ? 8.269 8.521 3.794 1.00 93.69 186 LYS A C 1
ATOM 1452 O O . LYS A 1 186 ? 7.110 8.300 3.438 1.00 93.69 186 LYS A O 1
ATOM 1457 N N . PRO A 1 187 ? 8.869 7.809 4.766 1.00 94.31 187 PRO A N 1
ATOM 1458 C CA . PRO A 1 187 ? 8.169 6.743 5.461 1.00 94.31 187 PRO A CA 1
ATOM 1459 C C . PRO A 1 187 ? 7.060 7.345 6.319 1.00 94.31 187 PRO A C 1
ATOM 1461 O O . PRO A 1 187 ? 7.276 8.301 7.066 1.00 94.31 187 PRO A O 1
ATOM 1464 N N . LYS A 1 188 ? 5.865 6.773 6.206 1.00 94.81 188 LYS A N 1
ATOM 1465 C CA . LYS A 1 188 ? 4.705 7.085 7.046 1.00 94.81 188 LYS A CA 1
ATOM 1466 C C . LYS A 1 188 ? 4.430 5.871 7.922 1.00 94.81 188 LYS A C 1
ATOM 1468 O O . LYS A 1 188 ? 4.641 4.751 7.463 1.00 94.81 188 LYS A O 1
ATOM 1473 N N . ALA A 1 189 ? 3.989 6.072 9.159 1.00 95.69 189 ALA A N 1
ATOM 1474 C CA . ALA A 1 189 ? 3.567 4.955 9.997 1.00 95.69 189 ALA A CA 1
ATOM 1475 C C . ALA A 1 189 ? 2.333 4.270 9.392 1.00 95.69 189 ALA A C 1
ATOM 1477 O O . ALA A 1 189 ? 1.492 4.936 8.790 1.00 95.69 189 ALA A O 1
ATOM 1478 N N . LEU A 1 190 ? 2.230 2.951 9.551 1.00 95.44 190 LEU A N 1
ATOM 1479 C CA . LEU A 1 190 ? 1.020 2.198 9.249 1.00 95.44 190 LEU A CA 1
ATOM 1480 C C . LEU A 1 190 ? -0.081 2.698 10.173 1.00 95.44 190 LEU A C 1
ATOM 1482 O O . LEU A 1 190 ? -0.038 2.457 11.378 1.00 95.44 190 LEU A O 1
ATOM 1486 N N . THR A 1 191 ? -1.049 3.408 9.605 1.00 94.94 191 THR A N 1
ATOM 1487 C CA . THR A 1 191 ? -2.179 3.948 10.354 1.00 94.94 191 THR A CA 1
ATOM 1488 C C . THR A 1 191 ? -3.498 3.500 9.756 1.00 94.94 191 THR A C 1
ATOM 1490 O O . THR A 1 191 ? -3.653 3.525 8.533 1.00 94.94 191 THR A O 1
ATOM 1493 N N . ALA A 1 192 ? -4.460 3.180 10.618 1.00 91.38 192 ALA A N 1
ATOM 1494 C CA . ALA A 1 192 ? -5.856 3.000 10.245 1.00 91.38 192 ALA A CA 1
ATOM 1495 C C . ALA A 1 192 ? -6.679 4.183 10.757 1.00 91.38 192 ALA A C 1
ATOM 1497 O O . ALA A 1 192 ? -6.635 4.513 11.942 1.00 91.38 192 ALA A O 1
ATOM 1498 N N . THR A 1 193 ? -7.420 4.809 9.847 1.00 92.88 193 THR A N 1
ATOM 1499 C CA . THR A 1 193 ? -8.338 5.912 10.134 1.00 92.88 193 THR A CA 1
ATOM 1500 C C . THR A 1 193 ? -9.758 5.367 10.063 1.00 92.88 193 THR A C 1
ATOM 1502 O O . THR A 1 193 ? -10.214 4.983 8.988 1.00 92.88 193 THR A O 1
ATOM 1505 N N . LEU A 1 194 ? -10.440 5.299 11.203 1.00 90.06 194 LEU A N 1
ATOM 1506 C CA . LEU A 1 194 ? -11.752 4.682 11.331 1.00 90.06 194 LEU A CA 1
ATOM 1507 C C . LEU A 1 194 ? -12.818 5.728 11.665 1.00 90.06 194 LEU A C 1
ATOM 1509 O O . LEU A 1 194 ? -12.746 6.437 12.672 1.00 90.06 194 LEU A O 1
ATOM 1513 N N . SER A 1 195 ? -13.831 5.797 10.805 1.00 89.81 195 SER A N 1
ATOM 1514 C CA . SER A 1 195 ? -15.095 6.483 11.079 1.00 89.81 195 SER A CA 1
ATOM 1515 C C . SER A 1 195 ? -15.896 5.747 12.169 1.00 89.81 195 SER A C 1
ATOM 1517 O O . SER A 1 195 ? -15.669 4.550 12.382 1.00 89.81 195 SER A O 1
ATOM 1519 N N . PRO A 1 196 ? -16.884 6.398 12.807 1.00 87.19 196 PRO A N 1
ATOM 1520 C CA . PRO A 1 196 ? -17.759 5.742 13.783 1.00 87.19 196 PRO A CA 1
ATOM 1521 C C . PRO A 1 196 ? -18.450 4.494 13.221 1.00 87.19 196 PRO A C 1
ATOM 1523 O O . PRO A 1 196 ? -18.449 3.447 13.858 1.00 87.19 196 PRO A O 1
ATOM 1526 N N . LEU A 1 197 ? -18.955 4.573 11.985 1.00 85.75 197 LEU A N 1
ATOM 1527 C CA . LEU A 1 197 ? -19.574 3.439 11.297 1.00 85.75 197 LEU A CA 1
ATOM 1528 C C . LEU A 1 197 ? -18.600 2.267 11.142 1.00 85.75 197 LEU A C 1
ATOM 1530 O O . LEU A 1 197 ? -18.928 1.136 11.482 1.00 85.75 197 LEU A O 1
ATOM 1534 N N . THR A 1 198 ? -17.388 2.532 10.655 1.00 87.12 198 THR A N 1
ATOM 1535 C CA . THR A 1 198 ? -16.378 1.479 10.474 1.00 87.12 198 THR A CA 1
ATOM 1536 C C . THR A 1 198 ? -15.896 0.896 11.799 1.00 87.12 198 THR A C 1
ATOM 1538 O O . THR A 1 198 ? -15.647 -0.300 11.849 1.00 87.12 198 THR A O 1
ATOM 1541 N N . LEU A 1 199 ? -15.809 1.699 12.869 1.00 87.81 199 LEU A N 1
ATOM 1542 C CA . LEU A 1 199 ? -15.492 1.212 14.217 1.00 87.81 199 LEU A CA 1
ATOM 1543 C C . LEU A 1 199 ? -16.566 0.253 14.730 1.00 87.81 199 LEU A C 1
ATOM 1545 O O . LEU A 1 199 ? -16.236 -0.824 15.210 1.00 87.81 199 LEU A O 1
ATOM 1549 N N . VAL A 1 200 ? -17.842 0.625 14.599 1.00 85.94 200 VAL A N 1
ATOM 1550 C CA . VAL A 1 200 ? -18.975 -0.205 15.031 1.00 85.94 200 VAL A CA 1
ATOM 1551 C C . VAL A 1 200 ? -19.023 -1.513 14.244 1.00 85.94 200 VAL A C 1
ATOM 1553 O O . VAL A 1 200 ? -19.149 -2.576 14.841 1.00 85.94 200 VAL A O 1
ATOM 1556 N N . LEU A 1 201 ? -18.859 -1.465 12.918 1.00 82.62 201 LEU A N 1
ATOM 1557 C CA . LEU A 1 201 ? -18.835 -2.671 12.082 1.00 82.62 201 LEU A CA 1
ATOM 1558 C C . LEU A 1 201 ? -17.635 -3.575 12.400 1.00 82.62 201 LEU A C 1
ATOM 1560 O O . LEU A 1 201 ? -17.817 -4.777 12.570 1.00 82.62 201 LEU A O 1
ATOM 1564 N N . ALA A 1 202 ? -16.432 -3.006 12.538 1.00 83.94 202 ALA A N 1
ATOM 1565 C CA . ALA A 1 202 ? -15.239 -3.763 12.925 1.00 83.94 202 ALA A CA 1
ATOM 1566 C C . ALA A 1 202 ? -15.405 -4.388 14.317 1.00 83.94 202 ALA A C 1
ATOM 1568 O O . ALA A 1 202 ? -15.056 -5.547 14.538 1.00 83.94 202 ALA A O 1
ATOM 1569 N N . ARG A 1 203 ? -16.011 -3.658 15.259 1.00 86.62 203 ARG A N 1
ATOM 1570 C CA . ARG A 1 203 ? -16.289 -4.182 16.595 1.00 86.62 203 ARG A CA 1
ATOM 1571 C C . ARG A 1 203 ? -17.361 -5.276 16.586 1.00 86.62 203 ARG A C 1
ATOM 1573 O O . ARG A 1 203 ? -17.227 -6.246 17.325 1.00 86.62 203 ARG A O 1
ATOM 1580 N N . ALA A 1 204 ? -18.373 -5.182 15.722 1.00 82.75 204 ALA A N 1
ATOM 1581 C CA . ALA A 1 204 ? -19.361 -6.246 15.538 1.00 82.75 204 ALA A CA 1
ATOM 1582 C C . ALA A 1 204 ? -18.701 -7.542 15.043 1.00 82.75 204 ALA A C 1
ATOM 1584 O O . ALA A 1 204 ? -19.002 -8.619 15.556 1.00 82.75 204 ALA A O 1
ATOM 1585 N N . ALA A 1 205 ? -17.770 -7.425 14.090 1.00 79.25 205 ALA A N 1
ATOM 1586 C CA . ALA A 1 205 ? -17.015 -8.552 13.548 1.00 79.25 205 ALA A CA 1
ATOM 1587 C C . ALA A 1 205 ? -16.052 -9.171 14.580 1.00 79.25 205 ALA A C 1
ATOM 1589 O O . ALA A 1 205 ? -15.889 -10.389 14.629 1.00 79.25 205 ALA A O 1
ATOM 1590 N N . THR A 1 206 ? -15.471 -8.348 15.456 1.00 81.75 206 THR A N 1
ATOM 1591 C CA . THR A 1 206 ? -14.485 -8.757 16.475 1.00 81.75 206 THR A CA 1
ATOM 1592 C C . THR A 1 206 ? -15.078 -8.893 17.880 1.00 81.75 206 THR A C 1
ATOM 1594 O O . THR A 1 206 ? -14.346 -8.881 18.869 1.00 81.75 206 THR A O 1
ATOM 1597 N N . LYS A 1 207 ? -16.403 -9.052 18.007 1.00 81.56 207 LYS A N 1
ATOM 1598 C CA . LYS A 1 207 ? -17.114 -9.065 19.302 1.00 81.56 207 LYS A CA 1
ATOM 1599 C C . LYS A 1 207 ? -16.570 -10.100 20.298 1.00 81.56 207 LYS A C 1
ATOM 1601 O O . LYS A 1 207 ? -16.604 -9.865 21.503 1.00 81.56 207 LYS A O 1
ATOM 1606 N N . ASN A 1 208 ? -16.041 -11.219 19.799 1.00 82.81 208 ASN A N 1
ATOM 1607 C CA . ASN A 1 208 ? -15.468 -12.294 20.616 1.00 82.81 208 ASN A CA 1
ATOM 1608 C C . ASN A 1 208 ? -14.068 -11.979 21.175 1.00 82.81 208 ASN A C 1
ATOM 1610 O O . ASN A 1 208 ? -13.594 -12.707 22.043 1.00 82.81 208 ASN A O 1
ATOM 1614 N N . HIS A 1 209 ? -13.408 -10.922 20.698 1.00 86.31 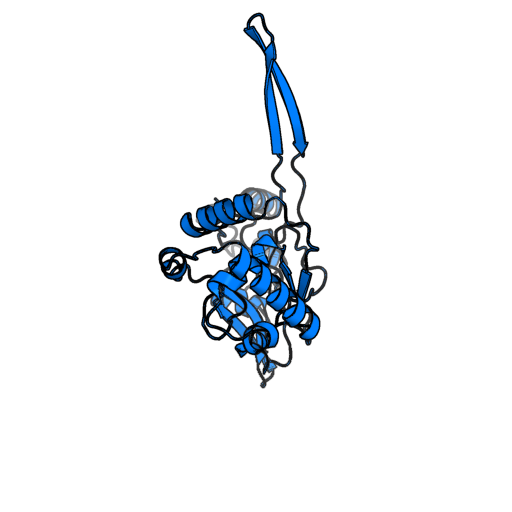209 HIS A N 1
ATOM 1615 C CA . HIS A 1 209 ? -12.110 -10.477 21.202 1.00 86.31 209 HIS A CA 1
ATOM 1616 C C . HIS A 1 209 ? -12.281 -9.417 22.290 1.00 86.31 209 HIS A C 1
ATOM 1618 O O . HIS A 1 209 ? -13.186 -8.579 22.239 1.00 86.31 209 HIS A O 1
ATOM 1624 N N . SER A 1 210 ? -11.401 -9.429 23.288 1.00 90.88 210 SER A N 1
ATOM 1625 C CA . SER A 1 210 ? -11.400 -8.400 24.325 1.00 90.88 210 SER A CA 1
ATOM 1626 C C . SER A 1 210 ? -10.853 -7.073 23.7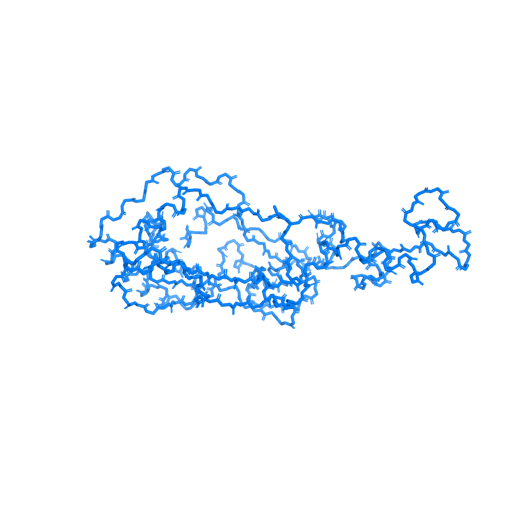89 1.00 90.88 210 SER A C 1
ATOM 1628 O O . SER A 1 210 ? -9.990 -7.036 22.911 1.00 90.88 210 SER A O 1
ATOM 1630 N N . ILE A 1 211 ? -11.298 -5.956 24.369 1.00 91.75 211 ILE A N 1
ATOM 1631 C CA . ILE A 1 211 ? -10.797 -4.618 24.009 1.00 91.75 211 ILE A CA 1
ATOM 1632 C C . ILE A 1 211 ? -9.273 -4.530 24.200 1.00 91.75 211 ILE A C 1
ATOM 1634 O O . ILE A 1 211 ? -8.579 -3.894 23.409 1.00 91.75 211 ILE A O 1
ATOM 1638 N N . ALA A 1 212 ? -8.738 -5.197 25.228 1.00 91.44 212 ALA A N 1
ATOM 1639 C CA . ALA A 1 212 ? -7.306 -5.231 25.502 1.00 91.44 212 ALA A CA 1
ATOM 1640 C C . ALA A 1 212 ? -6.513 -5.927 24.383 1.00 91.44 212 ALA A C 1
ATOM 1642 O O . ALA A 1 212 ? -5.458 -5.428 23.998 1.00 91.44 212 ALA A O 1
ATOM 1643 N N . GLU A 1 213 ? -7.022 -7.035 23.838 1.00 89.12 213 GLU A N 1
ATOM 1644 C CA . GLU A 1 213 ? -6.395 -7.741 22.712 1.00 89.12 213 GLU A CA 1
ATOM 1645 C C . GLU A 1 213 ? -6.432 -6.895 21.435 1.00 89.12 213 GLU A C 1
ATOM 1647 O O . GLU A 1 213 ? -5.397 -6.710 20.796 1.00 89.12 213 GLU A O 1
ATOM 1652 N N . ILE A 1 214 ? -7.588 -6.304 21.112 1.00 89.38 214 ILE A N 1
ATOM 1653 C CA . ILE A 1 214 ? -7.761 -5.421 19.945 1.00 89.38 214 ILE A CA 1
ATOM 1654 C C . ILE A 1 214 ? -6.788 -4.240 20.027 1.00 89.38 214 ILE A C 1
ATOM 1656 O O . ILE A 1 214 ? -6.043 -3.943 19.092 1.00 89.38 214 ILE A O 1
ATOM 1660 N N . CYS A 1 215 ? -6.756 -3.566 21.175 1.00 92.69 215 CYS A N 1
ATOM 1661 C CA . CYS A 1 215 ? -5.950 -2.369 21.354 1.00 92.69 215 CYS A CA 1
ATOM 1662 C C . CYS A 1 215 ? -4.481 -2.650 21.649 1.00 92.69 215 CYS A C 1
ATOM 1664 O O . CYS A 1 215 ? -3.681 -1.715 21.634 1.00 92.69 215 CYS A O 1
ATOM 1666 N N . ALA A 1 216 ? -4.087 -3.912 21.842 1.00 91.31 216 ALA A N 1
ATOM 1667 C CA . ALA A 1 216 ? -2.686 -4.257 21.986 1.00 91.31 216 ALA A CA 1
ATOM 1668 C C . ALA A 1 216 ? -1.901 -3.865 20.730 1.00 91.31 216 ALA A C 1
ATOM 1670 O O . ALA A 1 216 ? -0.752 -3.446 20.864 1.00 91.31 216 ALA A O 1
ATOM 1671 N N . VAL A 1 217 ? -2.465 -4.035 19.526 1.00 90.19 217 VAL A N 1
ATOM 1672 C CA . VAL A 1 217 ? -1.795 -3.728 18.244 1.00 90.19 217 VAL A CA 1
ATOM 1673 C C . VAL A 1 217 ? -1.911 -2.265 17.824 1.00 90.19 217 VAL A C 1
ATOM 1675 O O . VAL A 1 217 ? -1.355 -1.898 16.792 1.00 90.19 217 VAL A O 1
ATOM 1678 N N . ALA A 1 218 ? -2.608 -1.434 18.598 1.00 93.06 218 ALA A N 1
ATOM 1679 C CA . ALA A 1 218 ? -2.883 -0.043 18.273 1.00 93.06 218 ALA A CA 1
ATOM 1680 C C . ALA A 1 218 ? -2.143 0.919 19.212 1.00 93.06 218 ALA A C 1
ATOM 1682 O O . ALA A 1 218 ? -1.979 0.671 20.405 1.00 93.06 218 ALA A O 1
ATOM 1683 N N . SER A 1 219 ? -1.729 2.066 18.678 1.00 93.75 219 SER A N 1
ATOM 1684 C CA . SER A 1 219 ? -1.116 3.148 19.445 1.00 93.75 219 SER A CA 1
ATOM 1685 C C . SER A 1 219 ? -1.722 4.508 19.065 1.00 93.75 219 SER A C 1
ATOM 1687 O O . SER A 1 219 ? -1.859 4.781 17.867 1.00 93.75 219 SER A O 1
ATOM 1689 N N . PRO A 1 220 ? -2.059 5.377 20.043 1.00 95.12 220 PRO A N 1
ATOM 1690 C CA . PRO A 1 220 ? -2.000 5.143 21.492 1.00 95.12 220 PRO A CA 1
ATOM 1691 C C . PRO A 1 220 ? -3.083 4.166 21.982 1.00 95.12 220 PRO A C 1
ATOM 1693 O O . PRO A 1 220 ? -4.255 4.312 21.636 1.00 95.12 220 PRO A O 1
ATOM 1696 N N . ALA A 1 221 ? -2.713 3.214 22.846 1.00 93.25 221 ALA A N 1
ATOM 1697 C CA . ALA A 1 221 ? -3.634 2.178 23.329 1.00 93.25 221 ALA A CA 1
ATOM 1698 C C . ALA A 1 221 ? -4.866 2.761 24.048 1.00 93.25 221 ALA A C 1
ATOM 1700 O O . ALA A 1 221 ? -5.981 2.308 23.819 1.00 93.25 221 ALA A O 1
ATOM 1701 N N . ALA A 1 222 ? -4.693 3.819 24.851 1.00 94.31 222 ALA A N 1
ATOM 1702 C CA . ALA A 1 222 ? -5.798 4.474 25.558 1.00 94.31 222 ALA A CA 1
ATOM 1703 C C . ALA A 1 222 ? -6.856 5.064 24.606 1.00 94.31 222 ALA A C 1
ATOM 1705 O O . ALA A 1 222 ? -8.052 4.951 24.867 1.00 94.31 222 ALA A O 1
ATOM 1706 N N . ALA A 1 223 ? -6.426 5.647 23.481 1.00 93.50 223 ALA A N 1
ATOM 1707 C CA . ALA A 1 223 ? -7.339 6.178 22.472 1.00 93.50 223 ALA A CA 1
ATOM 1708 C C . ALA A 1 223 ? -8.116 5.050 21.778 1.00 93.50 223 ALA A C 1
ATOM 1710 O O . ALA A 1 223 ? -9.313 5.189 21.536 1.00 93.50 223 ALA A O 1
ATOM 1711 N N . CYS A 1 224 ? -7.454 3.921 21.504 1.00 94.19 224 CYS A N 1
ATOM 1712 C CA . CYS A 1 224 ? -8.119 2.736 20.969 1.00 94.19 224 CYS A CA 1
ATOM 1713 C C . CYS A 1 224 ? -9.159 2.191 21.954 1.00 94.19 224 CYS A C 1
ATOM 1715 O O . CYS A 1 224 ? -10.304 1.977 21.567 1.00 94.19 224 CYS A O 1
ATOM 1717 N N . VAL A 1 225 ? -8.799 2.032 23.234 1.00 94.56 225 VAL A N 1
ATOM 1718 C CA . VAL A 1 225 ? -9.713 1.508 24.262 1.00 94.56 225 VAL A CA 1
ATOM 1719 C C . VAL A 1 225 ? -10.965 2.379 24.354 1.00 94.56 225 VAL A C 1
ATOM 1721 O O . VAL A 1 225 ? -12.075 1.850 24.341 1.00 94.56 225 VAL A O 1
ATOM 1724 N N . ALA A 1 226 ? -10.802 3.706 24.372 1.00 93.50 226 ALA A N 1
ATOM 1725 C CA . ALA A 1 226 ? -11.922 4.643 24.385 1.00 93.50 226 ALA A CA 1
ATOM 1726 C C . ALA A 1 226 ? -12.817 4.509 23.138 1.00 93.50 226 ALA A C 1
ATOM 1728 O O . ALA A 1 226 ? -14.040 4.454 23.266 1.00 93.50 226 ALA A O 1
ATOM 1729 N N . ALA A 1 227 ? -12.223 4.408 21.945 1.00 92.69 227 ALA A N 1
ATOM 1730 C CA . ALA A 1 227 ? -12.963 4.275 20.691 1.00 92.69 227 ALA A CA 1
ATOM 1731 C C . ALA A 1 227 ? -13.739 2.951 20.593 1.00 92.69 227 ALA A C 1
ATOM 1733 O O . ALA A 1 227 ? -14.901 2.952 20.191 1.00 92.69 227 ALA A O 1
ATOM 1734 N N . ILE A 1 228 ? -13.127 1.834 20.995 1.00 92.06 228 ILE A N 1
ATOM 1735 C CA . ILE A 1 228 ? -13.778 0.518 20.984 1.00 92.06 228 ILE A CA 1
ATOM 1736 C C . ILE A 1 228 ? -14.875 0.433 22.053 1.00 92.06 228 ILE A C 1
ATOM 1738 O O . ILE A 1 228 ? -15.949 -0.091 21.776 1.00 92.06 228 ILE A O 1
ATOM 1742 N N . THR A 1 229 ? -14.662 1.018 23.235 1.00 92.44 229 THR A N 1
ATOM 1743 C CA . THR A 1 229 ? -15.696 1.089 24.286 1.00 92.44 229 THR A CA 1
ATOM 1744 C C . THR A 1 229 ? -16.916 1.883 23.813 1.00 92.44 229 THR A C 1
ATOM 1746 O O . THR A 1 229 ? -18.053 1.468 24.026 1.00 92.44 229 THR A O 1
ATOM 1749 N N . ALA A 1 230 ? -16.696 3.007 23.124 1.00 90.00 230 ALA A N 1
ATOM 1750 C CA . ALA A 1 230 ? -17.780 3.781 22.525 1.00 90.00 230 ALA A CA 1
ATOM 1751 C C . ALA A 1 230 ? -18.506 2.993 21.418 1.00 90.00 230 ALA A C 1
ATOM 1753 O O . ALA A 1 230 ? -19.725 3.082 21.294 1.00 90.00 230 ALA A O 1
ATOM 1754 N N . ALA A 1 231 ? -17.776 2.191 20.635 1.00 89.31 231 ALA A N 1
ATOM 1755 C CA . ALA A 1 231 ? -18.374 1.316 19.631 1.00 89.31 231 ALA A CA 1
ATOM 1756 C C . ALA A 1 231 ? -19.251 0.216 20.257 1.00 89.31 231 ALA A C 1
ATOM 1758 O O . ALA A 1 231 ? -20.325 -0.055 19.725 1.00 89.31 231 ALA A O 1
ATOM 1759 N N . ASP A 1 232 ? -18.851 -0.361 21.397 1.00 89.25 232 ASP A N 1
ATOM 1760 C CA . ASP A 1 232 ? -19.655 -1.353 22.131 1.00 89.25 232 ASP A CA 1
ATOM 1761 C C . ASP A 1 232 ? -21.000 -0.771 22.595 1.00 89.25 232 ASP A C 1
ATOM 1763 O O . ASP A 1 232 ? -22.046 -1.380 22.370 1.00 89.25 232 ASP A O 1
ATOM 1767 N N . GLN A 1 233 ? -21.001 0.453 23.134 1.00 86.88 233 GLN A N 1
ATOM 1768 C CA . GLN A 1 233 ? -22.233 1.144 23.545 1.00 86.88 233 GLN A CA 1
ATOM 1769 C C . GLN A 1 233 ? -23.202 1.371 22.375 1.00 86.88 233 GL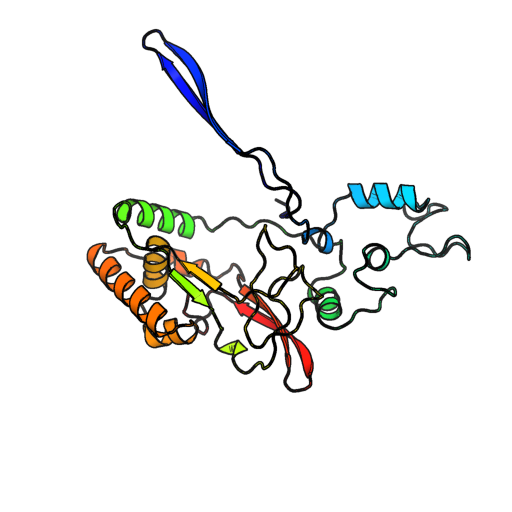N A C 1
ATOM 1771 O O . GLN A 1 233 ? -24.419 1.286 22.535 1.00 86.88 233 GLN A O 1
ATOM 1776 N N . LEU A 1 234 ? -22.669 1.660 21.185 1.00 84.06 234 LEU A N 1
ATOM 1777 C CA . LEU A 1 234 ? -23.477 1.804 19.975 1.00 84.06 234 LEU A CA 1
ATOM 1778 C C . LEU A 1 234 ? -23.983 0.438 19.485 1.00 84.06 234 LEU A C 1
ATOM 1780 O O . LEU A 1 234 ? -25.132 0.316 19.080 1.00 84.06 234 LEU A O 1
ATOM 1784 N N . LEU A 1 235 ? -23.177 -0.622 19.544 1.00 83.06 235 LEU A N 1
ATOM 1785 C CA . LEU A 1 235 ? -23.632 -1.954 19.130 1.00 83.06 235 LEU A CA 1
ATOM 1786 C C . LEU A 1 235 ? -24.809 -2.466 19.961 1.00 83.06 235 LEU A C 1
ATOM 1788 O O . LEU A 1 235 ? -25.738 -3.050 19.398 1.00 83.06 235 LEU A O 1
ATOM 1792 N N . GLU A 1 236 ? -24.787 -2.226 21.273 1.00 80.06 236 GLU A N 1
ATOM 1793 C CA . GLU A 1 236 ? -25.885 -2.590 22.172 1.00 80.06 236 GLU A CA 1
ATOM 1794 C C . GLU A 1 236 ? -27.188 -1.856 21.831 1.00 80.06 236 GLU A C 1
ATOM 1796 O O . GLU A 1 236 ? -28.261 -2.453 21.903 1.00 80.06 236 GLU A O 1
ATOM 1801 N N . SER A 1 237 ? -27.112 -0.591 21.405 1.00 74.94 237 SER A N 1
ATOM 1802 C CA . SER A 1 237 ? -28.303 0.208 21.096 1.00 74.94 237 SER A CA 1
ATOM 1803 C C . SER A 1 237 ? -28.937 -0.119 19.741 1.00 74.94 237 SER A C 1
ATOM 1805 O O . SER A 1 237 ? -30.141 0.074 19.572 1.00 74.94 237 SER A O 1
ATOM 1807 N N . PHE A 1 238 ? -28.160 -0.640 18.786 1.00 71.50 238 PHE A N 1
ATOM 1808 C CA . PHE A 1 238 ? -28.617 -0.847 17.407 1.00 71.50 238 PHE A CA 1
ATOM 1809 C C . PHE A 1 238 ? -28.907 -2.305 17.024 1.00 71.50 238 PHE A C 1
ATOM 1811 O O . PHE A 1 238 ? -29.421 -2.537 15.929 1.00 71.50 238 PHE A O 1
ATOM 1818 N N . ALA A 1 239 ? -28.590 -3.280 17.887 1.00 66.31 239 ALA A N 1
ATOM 1819 C CA . ALA A 1 239 ? -28.796 -4.715 17.636 1.00 66.31 239 ALA A CA 1
ATOM 1820 C C . ALA A 1 239 ? -28.285 -5.171 16.249 1.00 66.31 239 ALA A C 1
ATOM 1822 O O . ALA A 1 239 ? -28.931 -5.949 15.542 1.00 66.31 239 ALA A O 1
ATOM 1823 N N . LEU A 1 240 ? -27.127 -4.646 15.830 1.00 67.06 240 LEU A N 1
ATOM 1824 C CA . LEU A 1 240 ? -26.545 -4.952 14.529 1.00 67.06 240 LEU A CA 1
ATOM 1825 C C . LEU A 1 240 ? -26.005 -6.389 14.527 1.00 67.06 240 LEU A C 1
ATOM 1827 O O . LEU A 1 240 ? -24.930 -6.660 15.056 1.00 67.06 240 LEU A O 1
ATOM 1831 N N . ASP A 1 241 ? -26.763 -7.309 13.934 1.00 62.62 241 ASP A N 1
ATOM 1832 C CA . ASP A 1 241 ? -26.340 -8.700 13.775 1.00 62.62 241 ASP A CA 1
ATOM 1833 C C . ASP A 1 241 ? -25.375 -8.834 12.584 1.00 62.62 241 ASP A C 1
ATOM 1835 O O . ASP A 1 241 ? -25.759 -8.667 11.417 1.00 62.62 241 ASP A O 1
ATOM 1839 N N . TRP A 1 242 ? -24.099 -9.087 12.885 1.00 64.50 242 TRP A N 1
ATOM 1840 C CA . TRP A 1 242 ? -23.077 -9.400 11.892 1.00 64.50 242 TRP A CA 1
ATOM 1841 C C . TRP A 1 242 ? -23.232 -10.865 11.477 1.00 64.50 242 TRP A C 1
ATOM 1843 O O . TRP A 1 242 ? -22.725 -11.776 12.130 1.00 64.50 242 TRP A O 1
ATOM 1853 N N . ASN A 1 243 ? -23.965 -11.100 10.387 1.00 57.47 243 ASN A N 1
ATOM 1854 C CA . ASN A 1 243 ? -24.227 -12.455 9.914 1.00 57.47 243 ASN A CA 1
ATOM 1855 C C . ASN A 1 243 ? -22.912 -13.196 9.583 1.00 57.47 243 ASN A C 1
ATOM 1857 O O . ASN A 1 243 ? -22.080 -12.712 8.813 1.00 57.47 243 ASN A O 1
ATOM 1861 N N . THR A 1 244 ? -22.777 -14.415 10.110 1.00 53.91 244 THR A N 1
ATOM 1862 C CA . THR A 1 244 ? -21.697 -15.388 9.849 1.00 53.91 244 THR A CA 1
ATOM 1863 C C . THR A 1 244 ? -21.343 -15.592 8.368 1.00 53.91 244 THR A C 1
ATOM 1865 O O . THR A 1 244 ? -20.213 -15.964 8.061 1.00 53.91 244 THR A O 1
ATOM 1868 N N . SER A 1 245 ? -22.247 -15.297 7.424 1.00 50.62 245 SER A N 1
ATOM 1869 C CA . SER A 1 245 ? -21.946 -15.343 5.985 1.00 50.62 245 SER A CA 1
ATOM 1870 C C . SER A 1 245 ? -20.841 -14.367 5.562 1.00 50.62 245 SER A C 1
ATOM 1872 O O . SER A 1 245 ? -20.088 -14.676 4.646 1.00 50.62 245 SER A O 1
ATOM 1874 N N . VAL A 1 246 ? -20.713 -13.219 6.239 1.00 54.56 246 VAL A N 1
ATOM 1875 C CA . VAL A 1 246 ? -19.644 -12.233 6.001 1.00 54.56 246 VAL A CA 1
ATOM 1876 C C . VAL A 1 246 ? -18.301 -12.743 6.539 1.00 54.56 246 VAL A C 1
ATOM 1878 O O . VAL A 1 246 ? -17.256 -12.514 5.936 1.00 54.56 246 VAL A O 1
ATOM 1881 N N . ALA A 1 247 ? -18.329 -13.509 7.635 1.00 53.00 247 ALA A N 1
ATOM 1882 C CA . ALA A 1 247 ? -17.145 -14.149 8.205 1.00 53.00 247 ALA A CA 1
ATOM 1883 C C . ALA A 1 247 ? -16.599 -15.289 7.324 1.00 53.00 247 ALA A C 1
ATOM 1885 O O . ALA A 1 247 ? -15.437 -15.638 7.446 1.00 53.00 247 ALA A O 1
ATOM 1886 N N . ASN A 1 248 ? -17.382 -15.855 6.400 1.00 52.22 248 ASN A N 1
ATOM 1887 C CA . ASN A 1 248 ? -16.915 -16.926 5.509 1.00 52.22 248 ASN A CA 1
ATOM 1888 C C . ASN A 1 248 ? -16.232 -16.421 4.222 1.00 52.22 248 ASN A C 1
ATOM 1890 O O . ASN A 1 248 ? -15.679 -17.221 3.469 1.00 52.22 248 ASN A O 1
ATOM 1894 N N . GLU A 1 249 ? -16.191 -15.106 3.974 1.00 56.31 249 GLU A N 1
ATOM 1895 C CA . GLU A 1 249 ? -15.465 -14.508 2.837 1.00 56.31 249 GLU A CA 1
ATOM 1896 C C . GLU A 1 249 ? -13.945 -14.343 3.104 1.00 56.31 249 GLU A C 1
ATOM 1898 O O . GLU A 1 249 ? -13.225 -13.730 2.313 1.00 56.31 249 GLU A O 1
ATOM 1903 N N . ILE A 1 250 ? -13.427 -14.983 4.168 1.00 53.06 250 ILE A N 1
ATOM 1904 C CA . ILE A 1 250 ? -12.003 -15.092 4.569 1.00 53.06 250 ILE A CA 1
ATOM 1905 C C . ILE A 1 250 ? -11.089 -15.699 3.470 1.00 53.06 250 ILE A C 1
ATOM 1907 O O . ILE A 1 250 ? -9.866 -15.691 3.586 1.00 53.06 250 ILE A O 1
ATOM 1911 N N . GLY A 1 251 ? -11.634 -16.164 2.342 1.00 54.62 251 GLY A N 1
ATOM 1912 C CA . GLY A 1 251 ? -10.875 -16.758 1.232 1.00 54.62 251 GLY A CA 1
ATOM 1913 C C . GLY A 1 251 ? -10.072 -15.791 0.346 1.00 54.62 251 GLY A C 1
ATOM 1914 O O . GLY A 1 251 ? -9.418 -16.243 -0.591 1.00 54.62 251 GLY A O 1
ATOM 1915 N N . LEU A 1 252 ? -10.101 -14.476 0.589 1.00 61.12 252 LEU A N 1
ATOM 1916 C CA . LEU A 1 252 ? -9.491 -13.494 -0.323 1.00 61.12 252 LEU A CA 1
ATOM 1917 C C . LEU A 1 252 ? -7.973 -13.294 -0.165 1.00 61.12 252 LEU A C 1
ATOM 1919 O O . LEU A 1 252 ? -7.411 -12.459 -0.869 1.00 61.12 252 LEU A O 1
ATOM 1923 N N . ASN A 1 253 ? -7.291 -14.045 0.713 1.00 75.75 253 ASN A N 1
ATOM 1924 C CA . ASN A 1 253 ? -5.846 -13.903 0.976 1.00 75.75 253 ASN A CA 1
ATOM 1925 C C . ASN A 1 253 ? -5.413 -12.428 1.135 1.00 75.75 253 ASN A C 1
ATOM 1927 O O . ASN A 1 253 ? -4.333 -12.026 0.697 1.00 75.75 253 ASN A O 1
ATOM 1931 N N . ILE A 1 254 ? -6.283 -11.605 1.735 1.00 81.56 254 ILE A N 1
ATOM 1932 C CA . ILE A 1 254 ? -6.039 -10.175 1.925 1.00 81.56 254 ILE A CA 1
ATOM 1933 C C . ILE A 1 254 ? -5.099 -10.028 3.107 1.00 81.56 254 ILE A C 1
ATOM 1935 O O . ILE A 1 254 ? -5.361 -10.530 4.202 1.00 81.56 254 ILE A O 1
ATOM 1939 N N . GLY A 1 255 ? -4.005 -9.315 2.893 1.00 87.12 255 GLY A N 1
ATOM 1940 C CA . GLY A 1 255 ? -3.022 -9.099 3.929 1.00 87.12 255 GLY A CA 1
ATOM 1941 C C . GLY A 1 255 ? -2.205 -7.850 3.691 1.00 87.12 255 GLY A C 1
ATOM 1942 O O . GLY A 1 255 ? -2.113 -7.326 2.582 1.00 87.12 255 GLY A O 1
ATOM 1943 N N . LEU A 1 256 ? -1.582 -7.405 4.768 1.00 91.38 256 LEU A N 1
ATOM 1944 C CA . LEU A 1 256 ? -0.521 -6.424 4.727 1.00 91.38 256 LEU A CA 1
ATOM 1945 C C . LEU A 1 256 ? 0.795 -7.130 4.430 1.00 91.38 256 LEU A C 1
ATOM 1947 O O . LEU A 1 256 ? 1.018 -8.286 4.800 1.00 91.38 256 LEU A O 1
ATOM 1951 N N . MET A 1 257 ? 1.697 -6.391 3.806 1.00 92.81 257 MET A N 1
ATOM 1952 C CA . MET A 1 257 ? 3.082 -6.794 3.654 1.00 92.81 257 MET A CA 1
ATOM 1953 C C . MET A 1 257 ? 3.996 -5.709 4.207 1.00 92.81 257 MET A C 1
ATOM 1955 O O . MET A 1 257 ? 3.594 -4.551 4.335 1.00 92.81 257 MET A O 1
ATOM 1959 N N . GLN A 1 258 ? 5.223 -6.082 4.551 1.00 94.81 258 GLN A N 1
ATOM 1960 C CA . GLN A 1 258 ? 6.224 -5.148 5.053 1.00 94.81 258 GLN A CA 1
ATOM 1961 C C . GLN A 1 258 ? 7.627 -5.642 4.697 1.00 94.81 258 GLN A C 1
ATOM 1963 O O . GLN A 1 258 ? 7.979 -6.777 5.011 1.00 94.81 258 GLN A O 1
ATOM 1968 N N . TYR A 1 259 ? 8.453 -4.801 4.079 1.00 95.31 259 TYR A N 1
ATOM 1969 C CA . TYR A 1 259 ? 9.890 -5.049 4.025 1.00 95.31 259 TYR A CA 1
ATOM 1970 C C . TYR A 1 259 ? 10.485 -4.827 5.412 1.00 95.31 259 TYR A C 1
ATOM 1972 O O . TYR A 1 259 ? 10.151 -3.858 6.088 1.00 95.31 259 TYR A O 1
ATOM 1980 N N . ALA A 1 260 ? 11.391 -5.693 5.836 1.00 95.38 260 ALA A N 1
ATOM 1981 C CA . ALA A 1 260 ? 12.016 -5.606 7.147 1.00 95.38 260 ALA A CA 1
ATOM 1982 C C . ALA A 1 260 ? 13.432 -6.173 7.126 1.00 95.38 260 ALA A C 1
ATOM 1984 O O . ALA A 1 260 ? 13.837 -6.827 6.164 1.00 95.38 260 ALA A O 1
ATOM 1985 N N . THR A 1 261 ? 14.172 -5.958 8.211 1.00 93.44 261 THR A N 1
ATOM 1986 C CA . THR A 1 261 ? 15.428 -6.671 8.458 1.00 93.44 261 THR A CA 1
ATOM 1987 C C . THR A 1 261 ? 15.257 -7.666 9.596 1.00 93.44 261 THR A C 1
ATOM 1989 O O . THR A 1 261 ? 14.844 -7.287 10.694 1.00 93.44 261 THR A O 1
ATOM 1992 N N . ALA A 1 262 ? 15.602 -8.926 9.346 1.00 90.44 262 ALA A N 1
ATOM 1993 C CA . ALA A 1 262 ? 15.686 -9.952 10.377 1.00 90.44 262 ALA A CA 1
ATOM 1994 C C . ALA A 1 262 ? 16.813 -9.639 11.380 1.00 90.44 262 ALA A C 1
ATOM 1996 O O . ALA A 1 262 ? 17.663 -8.781 11.135 1.00 90.44 262 ALA A O 1
ATOM 1997 N N . ALA A 1 263 ? 16.854 -10.367 12.500 1.00 87.44 263 ALA A N 1
ATOM 1998 C CA . ALA A 1 263 ? 17.848 -10.160 13.560 1.00 87.44 263 ALA A CA 1
ATOM 1999 C C . ALA A 1 263 ? 19.307 -10.284 13.072 1.00 87.44 263 ALA A C 1
ATOM 2001 O O . ALA A 1 263 ? 20.194 -9.617 13.592 1.00 87.44 263 ALA A O 1
ATOM 2002 N N . ASN A 1 264 ? 19.553 -11.089 12.034 1.00 90.00 264 ASN A N 1
ATOM 2003 C CA . ASN A 1 264 ? 20.863 -11.234 11.389 1.00 90.00 264 ASN A CA 1
ATOM 2004 C C . ASN A 1 264 ? 21.190 -10.114 10.374 1.00 90.00 264 ASN A C 1
ATOM 2006 O O . ASN A 1 264 ? 22.176 -10.212 9.650 1.00 90.00 264 ASN A O 1
ATOM 2010 N N . GLY A 1 265 ? 20.340 -9.089 10.258 1.00 87.94 265 GLY A N 1
ATOM 2011 C CA . GLY A 1 265 ? 20.487 -7.975 9.320 1.00 87.94 265 GLY A CA 1
ATOM 2012 C C . GLY A 1 265 ? 20.029 -8.263 7.885 1.00 87.94 265 GLY A C 1
ATOM 2013 O O . GLY A 1 265 ? 20.019 -7.345 7.066 1.00 87.94 265 GLY A O 1
ATOM 2014 N N . SER A 1 266 ? 19.626 -9.497 7.563 1.00 91.81 266 SER A N 1
ATOM 2015 C CA . SER A 1 266 ? 19.131 -9.840 6.224 1.00 91.81 266 SER A CA 1
ATOM 2016 C C . SER A 1 266 ? 17.751 -9.240 5.955 1.00 91.81 266 SER A C 1
ATOM 2018 O O . SER A 1 266 ? 16.913 -9.136 6.850 1.00 91.81 266 SER A O 1
ATOM 2020 N N . TRP A 1 267 ? 17.505 -8.850 4.705 1.00 93.31 267 TRP A N 1
ATOM 2021 C CA . TRP A 1 267 ? 16.210 -8.325 4.287 1.00 93.31 267 TRP A CA 1
ATOM 2022 C C . TRP A 1 267 ? 15.187 -9.449 4.117 1.00 93.31 267 TRP A C 1
ATOM 2024 O O . TRP A 1 267 ? 15.450 -10.454 3.454 1.00 93.31 267 TRP A O 1
ATOM 2034 N N . VAL A 1 268 ? 13.992 -9.244 4.667 1.00 94.06 268 VAL A N 1
ATOM 2035 C CA . VAL A 1 268 ? 12.854 -10.168 4.593 1.00 94.06 268 VAL A CA 1
ATOM 2036 C C . VAL A 1 268 ? 11.566 -9.425 4.234 1.00 94.06 268 VAL A C 1
ATOM 2038 O O . VAL A 1 268 ? 11.479 -8.204 4.377 1.00 94.06 268 VAL A O 1
ATOM 2041 N N . VAL A 1 269 ? 10.559 -10.167 3.766 1.00 93.75 269 VAL A N 1
ATOM 2042 C CA . VAL A 1 269 ? 9.185 -9.666 3.623 1.00 93.75 269 VAL A CA 1
ATOM 2043 C C . VAL A 1 269 ? 8.327 -10.322 4.688 1.00 93.75 269 VAL A C 1
ATOM 2045 O O . VAL A 1 269 ? 8.198 -11.544 4.717 1.00 93.75 269 VAL A O 1
ATOM 2048 N N . LEU A 1 270 ? 7.734 -9.500 5.543 1.00 93.81 270 LEU A N 1
ATOM 2049 C CA . LEU A 1 270 ? 6.699 -9.909 6.475 1.00 93.81 270 LEU A CA 1
ATOM 2050 C C . LEU A 1 270 ? 5.352 -9.859 5.760 1.00 93.81 270 LEU A C 1
ATOM 2052 O O . LEU A 1 270 ? 5.111 -8.981 4.928 1.00 93.81 270 LEU A O 1
ATOM 2056 N N . LYS A 1 271 ? 4.470 -10.788 6.108 1.00 91.94 271 LYS A N 1
ATOM 2057 C CA . LYS A 1 271 ? 3.079 -10.814 5.664 1.00 91.94 271 LYS A CA 1
ATOM 2058 C C . LYS A 1 271 ? 2.196 -10.941 6.897 1.00 91.94 271 LYS A C 1
ATOM 2060 O O . LYS A 1 271 ? 2.579 -11.617 7.846 1.00 91.94 271 LYS A O 1
ATOM 2065 N N . GLN A 1 272 ? 1.058 -10.264 6.885 1.00 88.62 272 GLN A N 1
ATOM 2066 C CA . GLN A 1 272 ? 0.040 -10.352 7.924 1.00 88.62 272 GLN A CA 1
ATOM 2067 C C . GLN A 1 272 ? -1.315 -10.426 7.227 1.00 88.62 272 GLN A C 1
ATOM 2069 O O . GLN A 1 272 ? -1.766 -9.403 6.706 1.00 88.62 272 GLN A O 1
ATOM 2074 N N . PRO A 1 273 ? -1.967 -11.595 7.178 1.00 85.94 273 PRO A N 1
ATOM 2075 C CA . PRO A 1 273 ? -3.357 -11.672 6.755 1.00 85.94 273 PRO A CA 1
ATOM 2076 C C . PRO A 1 273 ? -4.220 -10.786 7.662 1.00 85.94 273 PRO A C 1
ATOM 2078 O O . PRO A 1 273 ? -4.020 -10.760 8.878 1.00 85.94 273 PRO A O 1
ATOM 2081 N N . LEU A 1 274 ? -5.148 -10.032 7.068 1.00 78.56 274 LEU A N 1
ATOM 2082 C CA . LEU A 1 274 ? -5.972 -9.071 7.810 1.00 78.56 274 LEU A CA 1
ATOM 2083 C C . LEU A 1 274 ? -7.014 -9.742 8.709 1.00 78.56 274 LEU A C 1
ATOM 2085 O O . LEU A 1 274 ? -7.388 -9.156 9.711 1.00 78.56 274 LEU A O 1
ATOM 2089 N N . LEU A 1 275 ? -7.456 -10.950 8.354 1.00 70.19 275 LEU A N 1
ATOM 2090 C CA . LEU A 1 275 ? -8.529 -11.684 9.039 1.00 70.19 275 LEU A CA 1
ATOM 2091 C C . LEU A 1 275 ? -7.999 -12.879 9.851 1.00 70.19 275 LEU A C 1
ATOM 2093 O O . LEU A 1 275 ? -8.736 -13.814 10.153 1.00 70.19 275 LEU A O 1
ATOM 2097 N N . GLU A 1 276 ? -6.697 -12.907 10.146 1.00 66.25 276 GLU A N 1
ATOM 2098 C CA . GLU A 1 276 ? -6.122 -13.943 11.004 1.00 66.25 276 GLU A CA 1
ATOM 2099 C C . GLU A 1 276 ? -6.421 -13.625 12.480 1.00 66.25 276 GLU A C 1
ATOM 2101 O O . GLU A 1 276 ? -6.266 -12.469 12.877 1.00 66.25 276 GLU A O 1
ATOM 2106 N N . PRO A 1 277 ? -6.754 -14.618 13.332 1.00 61.41 277 PRO A N 1
ATOM 2107 C CA . PRO A 1 277 ? -7.048 -14.380 14.751 1.00 61.41 277 PRO A CA 1
ATOM 2108 C C . PRO A 1 277 ? -5.951 -13.619 15.517 1.00 61.41 277 PRO A C 1
ATOM 2110 O O . PRO A 1 277 ? -6.230 -12.936 16.498 1.00 61.41 277 PRO A O 1
ATOM 2113 N N . SER A 1 278 ? -4.693 -13.722 15.072 1.00 58.38 278 SER A N 1
ATOM 2114 C CA . SER A 1 278 ? -3.532 -13.031 15.649 1.00 58.38 278 SER A CA 1
ATOM 2115 C C . SER A 1 278 ? -3.489 -11.522 15.351 1.00 58.38 278 SER A C 1
ATOM 2117 O O . SER A 1 278 ? -2.697 -10.792 15.957 1.00 58.38 278 SER A O 1
ATOM 2119 N N . PHE A 1 279 ? -4.342 -11.036 14.446 1.00 59.31 279 PHE A N 1
ATOM 2120 C CA . PHE A 1 279 ? -4.499 -9.631 14.086 1.00 59.31 279 PHE A CA 1
ATOM 2121 C C . PHE A 1 279 ? -5.962 -9.197 14.211 1.00 59.31 279 PHE A C 1
ATOM 2123 O O . PHE A 1 279 ? -6.557 -8.656 13.286 1.00 59.31 279 PHE A O 1
ATOM 2130 N N . ALA A 1 280 ? -6.507 -9.401 15.411 1.00 58.50 280 ALA A N 1
ATOM 2131 C CA . ALA A 1 280 ? -7.892 -9.135 15.798 1.00 58.50 280 ALA A CA 1
ATOM 2132 C C . ALA A 1 280 ? -8.300 -7.644 15.828 1.00 58.50 280 ALA A C 1
ATOM 2134 O O . ALA A 1 280 ? -9.177 -7.263 16.593 1.00 58.50 280 ALA A O 1
ATOM 2135 N N . PHE A 1 281 ? -7.653 -6.768 15.055 1.00 59.44 281 PHE A N 1
ATOM 2136 C CA . PHE A 1 281 ? -8.089 -5.374 14.913 1.00 59.44 281 PHE A CA 1
ATOM 2137 C C . PHE A 1 281 ? -9.214 -5.215 13.879 1.00 59.44 281 PHE A C 1
ATOM 2139 O O . PHE A 1 281 ? -9.948 -4.227 13.928 1.00 59.44 281 PHE A O 1
ATOM 2146 N N . PHE A 1 282 ? -9.332 -6.169 12.951 1.00 57.97 282 PHE A N 1
ATOM 2147 C CA . PHE A 1 282 ? -10.297 -6.178 11.853 1.00 57.97 282 PHE A CA 1
ATOM 2148 C C . PHE A 1 282 ? -11.240 -7.374 11.948 1.00 57.97 282 PHE A C 1
ATOM 2150 O O . PHE A 1 282 ? -10.777 -8.452 12.383 1.00 57.97 282 PHE A O 1
#

Organism: Saprolegnia diclina (strain VS20) (NCBI:txid1156394)

Radius of gyration: 24.14 Å; chains: 1; bounding box: 74×38×62 Å